Protein AF-0000000069707861 (afdb_homodimer)

Sequence (340 aa):
MALIKSVRGFEPEFGENCWLADNATIVGDVKMGKNCTVWFNAVVRGDVHEIRIGDDTNIQDGAVIHCTYQKAGTYIGSKVSIAHNAIVHGCTIHDNVLIGMGAIVMDNAIVHSGAVIAAGAVVLAGTVVEPNSIYSGMPAKKVKDTGPEMLEVIQRTARNYPMYAEWFKKMALIKSVRGFEPEFGENCWLADNATIVGDVKMGKNCTVWFNAVVRGDVHEIRIGDDTNIQDGAVIHCTYQKAGTYIGSKVSIAHNAIVHGCTIHDNVLIGMGAIVMDNAIVHSGAVIAAGAVVLAGTVVEPNSIYSGMPAKKVKDTGPEMLEVIQRTARNYPMYAEWFKK

Radius of gyration: 19.36 Å; Cα contacts (8 Å, |Δi|>4): 1130; chains: 2; bounding box: 56×46×52 Å

Solvent-accessible surface area (backbone atoms only — not comparable to full-atom values): 14772 Å² total; per-residue (Å²): 102,47,48,75,39,67,33,92,91,25,55,59,44,73,36,61,74,52,47,68,26,51,57,14,36,41,27,3,34,29,41,37,30,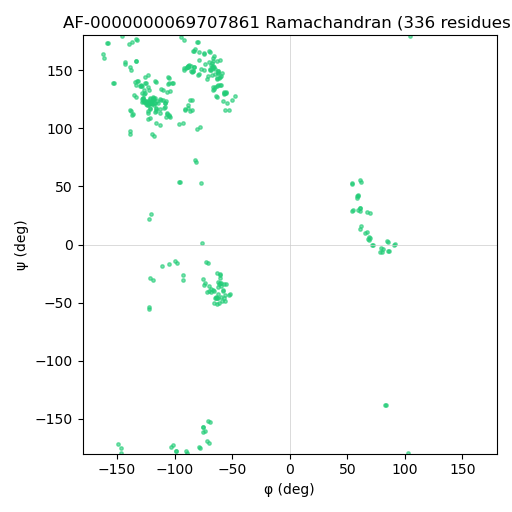34,37,21,36,36,25,51,54,12,37,40,44,15,71,53,28,49,31,42,35,32,34,29,20,36,40,27,40,45,14,39,39,34,48,34,69,86,71,26,44,22,38,38,31,32,27,21,34,39,26,43,45,15,36,42,30,9,22,40,34,38,39,39,21,34,38,22,42,46,12,35,40,29,42,57,15,37,38,31,41,43,18,33,38,32,64,57,11,29,39,50,64,56,38,74,45,58,56,34,21,31,28,40,44,76,68,42,39,81,75,45,73,52,50,73,67,52,48,48,54,34,49,49,53,24,57,43,52,52,54,59,52,55,74,70,62,120,103,47,47,74,38,70,43,97,90,25,55,60,43,74,36,60,74,51,46,68,28,50,58,14,36,42,29,3,35,30,42,37,29,34,37,22,36,36,26,51,55,13,36,40,44,15,74,53,27,48,31,42,35,32,34,29,20,36,38,26,41,46,13,39,38,35,47,33,69,83,73,25,43,23,39,36,31,30,28,19,35,39,25,43,47,14,39,43,30,9,22,39,34,37,38,40,21,34,39,22,42,46,14,36,38,28,42,57,16,37,38,32,41,43,18,33,39,32,63,57,11,29,39,50,64,56,40,75,44,58,58,34,21,30,29,40,33,82,69,40,39,81,75,45,73,48,50,72,67,53,48,48,52,33,47,48,53,22,56,42,50,50,54,59,50,56,54,66,72,115

Structure (mmCIF, N/CA/C/O backbone):
data_AF-0000000069707861-model_v1
#
loop_
_entity.id
_entity.type
_entity.pdbx_description
1 polymer 'Carbonic anhydrase/acetyltransferase-like protein (Isoleucine patch superfamily)'
#
loop_
_atom_site.group_PDB
_atom_site.id
_atom_site.type_symbol
_atom_site.label_atom_id
_atom_site.label_alt_id
_atom_site.label_comp_id
_atom_site.label_asym_id
_atom_site.label_entity_id
_atom_site.label_seq_id
_atom_site.pdbx_PDB_ins_code
_atom_site.Cartn_x
_atom_site.Cartn_y
_atom_site.Cartn_z
_atom_site.occupancy
_atom_site.B_iso_or_equiv
_atom_site.auth_seq_id
_atom_site.auth_comp_id
_atom_site.auth_asym_id
_atom_site.auth_atom_id
_atom_site.pdbx_PDB_model_num
ATOM 1 N N . MET A 1 1 ? 12.211 12.008 14.281 1 92.06 1 MET A N 1
ATOM 2 C CA . MET A 1 1 ? 11.031 12.781 13.922 1 92.06 1 MET A CA 1
ATOM 3 C C . MET A 1 1 ? 10.352 12.211 12.68 1 92.06 1 MET A C 1
ATOM 5 O O . MET A 1 1 ? 11.016 11.641 11.812 1 92.06 1 MET A O 1
ATOM 9 N N . ALA A 1 2 ? 8.992 12.469 12.703 1 96.19 2 ALA A N 1
ATOM 10 C CA . ALA A 1 2 ? 8.258 11.953 11.547 1 96.19 2 ALA A CA 1
ATOM 11 C C . ALA A 1 2 ? 8.797 12.555 10.25 1 96.19 2 ALA A C 1
ATOM 13 O O . ALA A 1 2 ? 9.352 13.648 10.25 1 96.19 2 ALA A O 1
ATOM 14 N N . LEU A 1 3 ? 8.805 11.789 9.195 1 97.62 3 LEU A N 1
ATOM 15 C CA . LEU A 1 3 ? 9.148 12.297 7.867 1 97.62 3 LEU A CA 1
ATOM 16 C C . LEU A 1 3 ? 7.969 13.055 7.262 1 97.62 3 LEU A C 1
ATOM 18 O O . LEU A 1 3 ? 7.016 12.445 6.777 1 97.62 3 LEU A O 1
ATOM 22 N N . ILE A 1 4 ? 7.996 14.406 7.301 1 98.38 4 ILE A N 1
ATOM 23 C CA . ILE A 1 4 ? 6.984 15.281 6.723 1 98.38 4 ILE A CA 1
ATOM 24 C C . ILE A 1 4 ? 7.555 15.984 5.488 1 98.38 4 ILE A C 1
ATOM 26 O O . ILE A 1 4 ? 8.531 16.719 5.586 1 98.38 4 ILE A O 1
ATOM 30 N N . LYS A 1 5 ? 6.953 15.727 4.324 1 97.88 5 LYS A N 1
ATOM 31 C CA . LYS A 1 5 ? 7.566 16.219 3.094 1 97.88 5 LYS A CA 1
ATOM 32 C C . LYS A 1 5 ? 6.566 17 2.254 1 97.88 5 LYS A C 1
ATOM 34 O O . LYS A 1 5 ? 5.414 16.594 2.107 1 97.88 5 LYS A O 1
ATOM 39 N N . SER A 1 6 ? 7.043 18.125 1.741 1 98 6 SER A N 1
ATOM 40 C CA . SER A 1 6 ? 6.297 18.859 0.724 1 98 6 SER A CA 1
ATOM 41 C C . SER A 1 6 ? 6.562 18.297 -0.668 1 98 6 SER A C 1
ATOM 43 O O . SER A 1 6 ? 7.648 17.766 -0.936 1 98 6 SER A O 1
ATOM 45 N N . VAL A 1 7 ? 5.555 18.406 -1.499 1 97.75 7 VAL A N 1
ATOM 46 C CA . VAL A 1 7 ? 5.711 17.984 -2.889 1 97.75 7 VAL A CA 1
ATOM 47 C C . VAL A 1 7 ? 4.75 18.781 -3.775 1 97.75 7 VAL A C 1
ATOM 49 O O . VAL A 1 7 ? 3.609 19.031 -3.389 1 97.75 7 VAL A O 1
ATOM 52 N N . ARG A 1 8 ? 5.234 19.203 -4.945 1 97.25 8 ARG A N 1
ATOM 53 C CA . ARG A 1 8 ? 4.449 19.906 -5.961 1 97.25 8 ARG A CA 1
ATOM 54 C C . ARG A 1 8 ? 3.762 21.125 -5.375 1 97.25 8 ARG A C 1
ATOM 56 O O . ARG A 1 8 ? 2.625 21.438 -5.734 1 97.25 8 ARG A O 1
ATOM 63 N N . GLY A 1 9 ? 4.344 21.734 -4.344 1 97.38 9 GLY A N 1
ATOM 64 C CA . GLY A 1 9 ? 3.842 22.953 -3.758 1 97.38 9 GLY A CA 1
ATOM 65 C C . GLY A 1 9 ? 2.873 22.719 -2.615 1 97.38 9 GLY A C 1
ATOM 66 O O . GLY A 1 9 ? 2.338 23.672 -2.041 1 97.38 9 GLY A O 1
ATOM 67 N N . PHE A 1 10 ? 2.656 21.469 -2.33 1 98.12 10 PHE A N 1
ATOM 68 C CA . PHE A 1 10 ? 1.745 21.141 -1.237 1 98.12 10 PHE A CA 1
ATOM 69 C C . PHE A 1 10 ? 2.516 20.688 -0.007 1 98.12 10 PHE A C 1
ATOM 71 O O . PHE A 1 10 ? 3.512 19.969 -0.125 1 98.12 10 PHE A O 1
ATOM 78 N N . GLU A 1 11 ? 1.989 21.094 1.15 1 98.31 11 GLU A N 1
ATOM 79 C CA . GLU A 1 11 ? 2.547 20.656 2.43 1 98.31 11 GLU A CA 1
ATOM 80 C C . GLU A 1 11 ? 1.455 20.156 3.365 1 98.31 11 GLU A C 1
ATOM 82 O O . GLU A 1 11 ? 0.385 20.766 3.465 1 98.31 11 GLU A O 1
ATOM 87 N N . PRO A 1 12 ? 1.784 19.094 4.066 1 98.81 12 PRO A N 1
ATOM 88 C CA . PRO A 1 12 ? 0.775 18.562 4.992 1 98.81 12 PRO A CA 1
ATOM 89 C C . PRO A 1 12 ? 0.372 19.578 6.059 1 98.81 12 PRO A C 1
ATOM 91 O O . PRO A 1 12 ? 1.209 20.359 6.527 1 98.81 12 PRO A O 1
ATOM 94 N N . GLU A 1 13 ? -0.872 19.547 6.406 1 98.88 13 GLU A N 1
ATOM 95 C CA . GLU A 1 13 ? -1.438 20.406 7.441 1 98.88 13 GLU A CA 1
ATOM 96 C C . GLU A 1 13 ? -2.158 19.594 8.508 1 98.88 13 GLU A C 1
ATOM 98 O O . GLU A 1 13 ? -2.934 18.688 8.188 1 98.88 13 GLU A O 1
ATOM 103 N N . PHE A 1 14 ? -1.95 20.016 9.758 1 98.5 14 PHE A N 1
ATOM 104 C CA . PHE A 1 14 ? -2.52 19.266 10.875 1 98.5 14 PHE A CA 1
ATOM 105 C C . PHE A 1 14 ? -3.287 20.188 11.805 1 98.5 14 PHE A C 1
ATOM 107 O O . PHE A 1 14 ? -2.84 21.312 12.094 1 98.5 14 PHE A O 1
ATOM 114 N N . GLY A 1 15 ? -4.445 19.672 12.219 1 98.62 15 GLY A N 1
ATOM 115 C CA . GLY A 1 15 ? -5.172 20.391 13.258 1 98.62 15 GLY A CA 1
ATOM 116 C C . GLY A 1 15 ? -4.52 20.297 14.625 1 98.62 15 GLY A C 1
ATOM 117 O O . GLY A 1 15 ? -3.408 19.766 14.75 1 98.62 15 GLY A O 1
ATOM 118 N N . GLU A 1 16 ? -5.219 20.734 15.648 1 98.31 16 GLU A N 1
ATOM 119 C CA . GLU A 1 16 ? -4.68 20.766 17 1 98.31 16 GLU A CA 1
ATOM 120 C C . GLU A 1 16 ? -4.543 19.375 17.594 1 98.31 16 GLU A C 1
ATOM 122 O O . GLU A 1 16 ? -5.375 18.5 17.328 1 98.31 16 GLU A O 1
ATOM 127 N N . ASN A 1 17 ? -3.504 19.109 18.344 1 97.75 17 ASN A N 1
ATOM 128 C CA . ASN A 1 17 ? -3.303 17.938 19.188 1 97.75 17 ASN A CA 1
ATOM 129 C C . ASN A 1 17 ? -3.096 16.688 18.344 1 97.75 17 ASN A C 1
ATOM 131 O O . ASN A 1 17 ? -3.539 15.602 18.734 1 97.75 17 ASN A O 1
ATOM 135 N N . CYS A 1 18 ? -2.613 16.812 17.203 1 98.5 18 CYS A N 1
ATOM 136 C CA . CYS A 1 18 ? -2.215 15.648 16.422 1 98.5 18 CYS A CA 1
ATOM 137 C C . CYS A 1 18 ? -0.863 15.117 16.891 1 98.5 18 CYS A C 1
ATOM 139 O O . CYS A 1 18 ? -0.02 15.883 17.359 1 98.5 18 CYS A O 1
ATOM 141 N N . TRP A 1 19 ? -0.724 13.812 16.797 1 98.69 19 TRP A N 1
ATOM 142 C CA . TRP A 1 19 ? 0.531 13.164 17.156 1 98.69 19 TRP A CA 1
ATOM 143 C C . TRP A 1 19 ? 1.03 12.273 16.016 1 98.69 19 TRP A C 1
ATOM 145 O O . TRP A 1 19 ? 0.264 11.492 15.453 1 98.69 19 TRP A O 1
ATOM 155 N N . LEU A 1 20 ? 2.297 12.414 15.703 1 98.69 20 LEU A N 1
ATOM 156 C CA . LEU A 1 20 ? 2.959 11.617 14.672 1 98.69 20 LEU A CA 1
ATOM 157 C C . LEU A 1 20 ? 4.141 10.852 15.25 1 98.69 20 LEU A C 1
ATOM 159 O O . LEU A 1 20 ? 5.043 11.445 15.852 1 98.69 20 LEU A O 1
ATOM 163 N N . ALA A 1 21 ? 4.105 9.547 15.008 1 98.62 21 ALA A N 1
ATOM 164 C CA . ALA A 1 21 ? 5.227 8.719 15.445 1 98.62 21 ALA A CA 1
ATOM 165 C C . ALA A 1 21 ? 6.516 9.125 14.734 1 98.62 21 ALA A C 1
ATOM 167 O O . ALA A 1 21 ? 6.484 9.617 13.609 1 98.62 21 ALA A O 1
ATOM 168 N N . ASP A 1 22 ? 7.699 8.797 15.344 1 97.56 22 ASP A N 1
ATOM 169 C CA . ASP A 1 22 ? 9.008 9.258 14.906 1 97.56 22 ASP A CA 1
ATOM 170 C C . ASP A 1 22 ? 9.336 8.75 13.508 1 97.56 22 ASP A C 1
ATOM 172 O O . ASP A 1 22 ? 10.102 9.375 12.773 1 97.56 22 ASP A O 1
ATOM 176 N N . ASN A 1 23 ? 8.742 7.652 13.094 1 98.12 23 ASN A N 1
ATOM 177 C CA . ASN A 1 23 ? 9.078 7.102 11.781 1 98.12 23 ASN A CA 1
ATOM 178 C C . ASN A 1 23 ? 7.84 6.988 10.898 1 98.12 23 ASN A C 1
ATOM 180 O O . ASN A 1 23 ? 7.773 6.113 10.031 1 98.12 23 ASN A O 1
ATOM 184 N N . ALA A 1 24 ? 6.82 7.777 11.234 1 98.69 24 ALA A N 1
ATOM 185 C CA . ALA A 1 24 ? 5.703 7.938 10.305 1 98.69 24 ALA A CA 1
ATOM 186 C C . ALA A 1 24 ? 6.094 8.812 9.117 1 98.69 24 ALA A C 1
ATOM 188 O O . ALA A 1 24 ? 7.055 9.578 9.195 1 98.69 24 ALA A O 1
ATOM 189 N N . THR A 1 25 ? 5.422 8.648 8.016 1 98.88 25 THR A N 1
ATOM 190 C CA . THR A 1 25 ? 5.668 9.438 6.812 1 98.88 25 THR A CA 1
ATOM 191 C C . THR A 1 25 ? 4.387 10.125 6.344 1 98.88 25 THR A C 1
ATOM 193 O O . THR A 1 25 ? 3.369 9.469 6.121 1 98.88 25 THR A O 1
ATOM 196 N N . ILE A 1 26 ? 4.352 11.438 6.219 1 98.94 26 ILE A N 1
ATOM 197 C CA . ILE A 1 26 ? 3.232 12.211 5.684 1 98.94 26 ILE A CA 1
ATOM 198 C C . ILE A 1 26 ? 3.729 13.133 4.574 1 98.94 26 ILE A C 1
ATOM 200 O O . ILE A 1 26 ? 4.648 13.93 4.785 1 98.94 26 ILE A O 1
ATOM 204 N N . VAL A 1 27 ? 3.094 13.023 3.406 1 98.75 27 VAL A N 1
ATOM 205 C CA . VAL A 1 27 ? 3.664 13.672 2.229 1 98.75 27 VAL A CA 1
ATOM 206 C C . VAL A 1 27 ? 2.576 14.43 1.479 1 98.75 27 VAL A C 1
ATOM 208 O O . VAL A 1 27 ? 1.53 13.867 1.146 1 98.75 27 VAL A O 1
ATOM 211 N N . GLY A 1 28 ? 2.852 15.727 1.232 1 98.62 28 GLY A N 1
ATOM 212 C CA . GLY A 1 28 ? 2.117 16.422 0.191 1 98.62 28 GLY A CA 1
ATOM 213 C C . GLY A 1 28 ? 0.776 16.969 0.661 1 98.62 28 GLY A C 1
ATOM 214 O O . GLY A 1 28 ? 0.685 17.562 1.729 1 98.62 28 GLY A O 1
ATOM 215 N N . ASP A 1 29 ? -0.325 16.828 -0.225 1 98.75 29 ASP A N 1
ATOM 216 C CA . ASP A 1 29 ? -1.637 17.438 -0.027 1 98.75 29 ASP A CA 1
ATOM 217 C C . ASP A 1 29 ? -2.484 16.609 0.938 1 98.75 29 ASP A C 1
ATOM 219 O O . ASP A 1 29 ? -3.467 15.984 0.532 1 98.75 29 ASP A O 1
ATOM 223 N N . VAL A 1 30 ? -2.037 16.703 2.182 1 98.94 30 VAL A N 1
ATOM 224 C CA . VAL A 1 30 ? -2.715 16.031 3.283 1 98.94 30 VAL A CA 1
ATOM 225 C C . VAL A 1 30 ? -3.215 17.047 4.293 1 98.94 30 VAL A C 1
ATOM 227 O O . VAL A 1 30 ? -2.447 17.891 4.762 1 98.94 30 VAL A O 1
ATOM 230 N N . LYS A 1 31 ? -4.473 17.016 4.602 1 98.94 31 LYS A N 1
ATOM 231 C CA . LYS A 1 31 ? -5.055 17.812 5.676 1 98.94 31 LYS A CA 1
ATOM 232 C C . LYS A 1 31 ? -5.758 16.938 6.699 1 98.94 31 LYS A C 1
ATOM 234 O O . LYS A 1 31 ? -6.637 16.141 6.344 1 98.94 31 LYS A O 1
ATOM 239 N N . MET A 1 32 ? -5.379 17.031 7.895 1 98.81 32 MET A N 1
ATOM 240 C CA . MET A 1 32 ? -5.961 16.266 8.992 1 98.81 32 MET A CA 1
ATOM 241 C C . MET A 1 32 ? -6.625 17.188 10.008 1 98.81 32 MET A C 1
ATOM 243 O O . MET A 1 32 ? -6.082 18.25 10.336 1 98.81 32 MET A O 1
ATOM 247 N N . GLY A 1 33 ? -7.727 16.75 10.5 1 98.81 33 GLY A N 1
ATOM 248 C CA . GLY A 1 33 ? -8.406 17.5 11.547 1 98.81 33 GLY A CA 1
ATOM 249 C C . GLY A 1 33 ? -7.684 17.453 12.883 1 98.81 33 GLY A C 1
ATOM 250 O O . GLY A 1 33 ? -6.453 17.344 12.922 1 98.81 33 GLY A O 1
ATOM 251 N N . LYS A 1 34 ? -8.461 17.578 14 1 98.81 34 LYS A N 1
ATOM 252 C CA . LYS A 1 34 ? -7.906 17.641 15.352 1 98.81 34 LYS A CA 1
ATOM 253 C C . LYS A 1 34 ? -7.797 16.234 15.953 1 98.81 34 LYS A C 1
ATOM 255 O O . LYS A 1 34 ? -8.555 15.336 15.594 1 98.81 34 LYS A O 1
ATOM 260 N N . ASN A 1 35 ? -6.84 16.047 16.859 1 98.56 35 ASN A N 1
ATOM 261 C CA . ASN A 1 35 ? -6.691 14.859 17.688 1 98.56 35 ASN A CA 1
ATOM 262 C C . ASN A 1 35 ? -6.465 13.609 16.844 1 98.56 35 ASN A C 1
ATOM 264 O O . ASN A 1 35 ? -6.953 12.531 17.172 1 98.56 35 ASN A O 1
ATOM 268 N N . CYS A 1 36 ? -5.832 13.789 15.742 1 98.88 36 CYS A N 1
ATOM 269 C CA . CYS A 1 36 ? -5.465 12.648 14.914 1 98.88 36 CYS A CA 1
ATOM 270 C C . CYS A 1 36 ? -4.105 12.086 15.312 1 98.88 36 CYS A C 1
ATOM 272 O O . CYS A 1 36 ? -3.279 12.805 15.883 1 98.88 36 CYS A O 1
ATOM 274 N N . THR A 1 37 ? -3.908 10.805 15.055 1 98.88 37 THR A N 1
ATOM 275 C CA . THR A 1 37 ? -2.621 10.172 15.328 1 98.88 37 THR A CA 1
ATOM 276 C C . THR A 1 37 ? -2.172 9.328 14.141 1 98.88 37 THR A C 1
ATOM 278 O O . THR A 1 37 ? -2.992 8.68 13.492 1 98.88 37 THR A O 1
ATOM 281 N N . VAL A 1 38 ? -0.927 9.406 13.789 1 98.94 38 VAL A N 1
ATOM 282 C CA . VAL A 1 38 ? -0.281 8.586 12.773 1 98.94 38 VAL A CA 1
ATOM 283 C C . VAL A 1 38 ? 0.861 7.789 13.398 1 98.94 38 VAL A C 1
ATOM 285 O O . VAL A 1 38 ? 1.827 8.367 13.898 1 98.94 38 VAL A O 1
ATOM 288 N N . TRP A 1 39 ? 0.8 6.516 13.312 1 98.88 39 TRP A N 1
ATOM 289 C CA . TRP A 1 39 ? 1.631 5.66 14.148 1 98.88 39 TRP A CA 1
ATOM 290 C C . TRP A 1 39 ? 2.803 5.09 13.359 1 98.88 39 TRP A C 1
ATOM 292 O O . TRP A 1 39 ? 3.021 5.465 12.203 1 98.88 39 TRP A O 1
ATOM 302 N N . PHE A 1 40 ? 3.568 4.199 13.984 1 98.75 40 PHE A N 1
ATOM 303 C CA . PHE A 1 40 ? 4.91 3.824 13.547 1 98.75 40 PHE A CA 1
ATOM 304 C C . PHE A 1 40 ? 4.867 3.172 12.172 1 98.75 40 PHE A C 1
ATOM 306 O O . PHE A 1 40 ? 4.062 2.271 11.93 1 98.75 40 PHE A O 1
ATOM 313 N N . ASN A 1 41 ? 5.672 3.695 11.242 1 98.62 41 ASN A N 1
ATOM 314 C CA . ASN A 1 41 ? 5.883 3.195 9.891 1 98.62 41 ASN A CA 1
ATOM 315 C C . ASN A 1 41 ? 4.652 3.404 9.016 1 98.62 41 ASN A C 1
ATOM 317 O O . ASN A 1 41 ? 4.594 2.906 7.887 1 98.62 41 ASN A O 1
ATOM 321 N N . ALA A 1 42 ? 3.637 4.082 9.516 1 98.94 42 ALA A N 1
ATOM 322 C CA . ALA A 1 42 ? 2.514 4.426 8.641 1 98.94 42 ALA A CA 1
ATOM 323 C C . ALA A 1 42 ? 2.932 5.438 7.582 1 98.94 42 ALA A C 1
ATOM 325 O O . ALA A 1 42 ? 3.818 6.262 7.812 1 98.94 42 ALA A O 1
ATOM 326 N N . VAL A 1 43 ? 2.34 5.316 6.391 1 98.94 43 VAL A N 1
ATOM 327 C CA . VAL A 1 43 ? 2.611 6.238 5.289 1 98.94 43 VAL A CA 1
ATOM 328 C C . VAL A 1 43 ? 1.304 6.863 4.809 1 98.94 43 VAL A C 1
ATOM 330 O O . VAL A 1 43 ? 0.369 6.152 4.434 1 98.94 43 VAL A O 1
ATOM 333 N N . VAL A 1 44 ? 1.168 8.188 4.859 1 98.94 44 VAL A N 1
ATOM 334 C CA . VAL A 1 44 ? 0.092 8.969 4.266 1 98.94 44 VAL A CA 1
ATOM 335 C C . VAL A 1 44 ? 0.644 9.828 3.129 1 98.94 44 VAL A C 1
ATOM 337 O O . VAL A 1 44 ? 1.285 10.852 3.369 1 98.94 44 VAL A O 1
ATOM 340 N N . ARG A 1 45 ? 0.392 9.391 1.898 1 98.88 45 ARG A N 1
ATOM 341 C CA . ARG A 1 45 ? 1.095 9.984 0.768 1 98.88 45 ARG A CA 1
ATOM 342 C C . ARG A 1 45 ? 0.118 10.664 -0.189 1 98.88 45 ARG A C 1
ATOM 344 O O . ARG A 1 45 ? -0.431 10.016 -1.084 1 98.88 45 ARG A O 1
ATOM 351 N N . GLY A 1 46 ? -0.102 11.961 -0.011 1 98.56 46 GLY A N 1
ATOM 352 C CA . GLY A 1 46 ? -0.948 12.789 -0.861 1 98.56 46 GLY A CA 1
ATOM 353 C C . GLY A 1 46 ? -0.174 13.523 -1.938 1 98.56 46 GLY A C 1
ATOM 354 O O . GLY A 1 46 ? -0.307 14.742 -2.082 1 98.56 46 GLY A O 1
ATOM 355 N N . ASP A 1 47 ? 0.579 12.789 -2.703 1 98.25 47 ASP A N 1
ATOM 356 C CA . ASP A 1 47 ? 1.446 13.414 -3.699 1 98.25 47 ASP A CA 1
ATOM 357 C C . ASP A 1 47 ? 0.746 13.508 -5.051 1 98.25 47 ASP A C 1
ATOM 359 O O . ASP A 1 47 ? 1.014 14.43 -5.828 1 98.25 47 ASP A O 1
ATOM 363 N N . VAL A 1 48 ? -0.144 12.562 -5.348 1 98.31 48 VAL A N 1
ATOM 364 C CA . VAL A 1 48 ? -0.696 12.508 -6.695 1 98.31 48 VAL A CA 1
ATOM 365 C C . VAL A 1 48 ? -2.125 13.039 -6.695 1 98.31 48 VAL A C 1
ATOM 367 O O . VAL A 1 48 ? -2.711 13.266 -7.758 1 98.31 48 VAL A O 1
ATOM 370 N N . HIS A 1 49 ? -2.781 13.148 -5.645 1 98.25 49 HIS A N 1
ATOM 371 C CA . HIS A 1 49 ? -4.109 13.688 -5.363 1 98.25 49 HIS A CA 1
ATOM 372 C C . HIS A 1 49 ? -4.25 14.062 -3.893 1 98.25 49 HIS A C 1
ATOM 374 O O . HIS A 1 49 ? -3.363 13.773 -3.086 1 98.25 49 HIS A O 1
ATOM 380 N N . GLU A 1 50 ? -5.34 14.688 -3.441 1 98.69 50 GLU A N 1
ATOM 381 C CA . GLU A 1 50 ? -5.504 15.18 -2.076 1 98.69 50 GLU A CA 1
ATOM 382 C C . GLU A 1 50 ? -5.988 14.07 -1.146 1 98.69 50 GLU A C 1
ATOM 384 O O . GLU A 1 50 ? -6.676 13.141 -1.582 1 98.69 50 GLU A O 1
ATOM 389 N N . ILE A 1 51 ? -5.59 14.156 0.1 1 98.94 51 ILE A N 1
ATOM 390 C CA . ILE A 1 51 ? -6.094 13.336 1.198 1 98.94 51 ILE A CA 1
ATOM 391 C C . ILE A 1 51 ? -6.68 14.234 2.283 1 98.94 51 ILE A C 1
ATOM 393 O O . ILE A 1 51 ? -6.031 15.18 2.736 1 98.94 51 ILE A O 1
ATOM 397 N N . ARG A 1 52 ? -7.945 14.016 2.668 1 99 52 ARG A N 1
ATOM 398 C CA . ARG A 1 52 ? -8.641 14.734 3.73 1 99 52 ARG A CA 1
ATOM 399 C C . ARG A 1 52 ? -9.07 13.781 4.844 1 99 52 ARG A C 1
ATOM 401 O O . ARG A 1 52 ? -9.703 12.758 4.582 1 99 52 ARG A O 1
ATOM 408 N N . ILE A 1 53 ? -8.703 14.117 6.055 1 98.94 53 ILE A N 1
ATOM 409 C CA . ILE A 1 53 ? -9 13.297 7.223 1 98.94 53 ILE A CA 1
ATOM 410 C C . ILE A 1 53 ? -9.672 14.148 8.297 1 98.94 53 ILE A C 1
ATOM 412 O O . ILE A 1 53 ? -9.18 15.219 8.648 1 98.94 53 ILE A O 1
ATOM 416 N N . GLY A 1 54 ? -10.789 13.688 8.852 1 98.88 54 GLY A N 1
ATOM 417 C CA . GLY A 1 54 ? -11.531 14.406 9.875 1 98.88 54 GLY A CA 1
ATOM 418 C C . GLY A 1 54 ? -10.867 14.359 11.242 1 98.88 54 GLY A C 1
ATOM 419 O O . GLY A 1 54 ? -9.648 14.164 11.336 1 98.88 54 GLY A O 1
ATOM 420 N N . ASP A 1 55 ? -11.656 14.555 12.32 1 98.88 55 ASP A N 1
ATOM 421 C CA . ASP A 1 55 ? -11.164 14.625 13.688 1 98.88 55 ASP A CA 1
ATOM 422 C C . ASP A 1 55 ? -11.133 13.25 14.344 1 98.88 55 ASP A C 1
ATOM 424 O O . ASP A 1 55 ? -11.922 12.367 13.984 1 98.88 55 ASP A O 1
ATOM 428 N N . ASP A 1 56 ? -10.242 13.055 15.312 1 98.75 56 ASP A N 1
ATOM 429 C CA . ASP A 1 56 ? -10.227 11.891 16.188 1 98.75 56 ASP A CA 1
ATOM 430 C C . ASP A 1 56 ? -10.031 10.602 15.383 1 98.75 56 ASP A C 1
ATOM 432 O O . ASP A 1 56 ? -10.633 9.57 15.703 1 98.75 56 ASP A O 1
ATOM 436 N N . THR A 1 57 ? -9.367 10.742 14.297 1 98.94 57 THR A N 1
ATOM 437 C CA . THR A 1 57 ? -9.07 9.609 13.43 1 98.94 57 THR A CA 1
ATOM 438 C C . THR A 1 57 ? -7.629 9.141 13.625 1 98.94 57 THR A C 1
ATOM 440 O O . THR A 1 57 ? -6.727 9.961 13.812 1 98.94 57 THR A O 1
ATOM 443 N N . ASN A 1 58 ? -7.414 7.828 13.648 1 98.94 58 ASN A N 1
ATOM 444 C CA . ASN A 1 58 ? -6.078 7.281 13.875 1 98.94 58 ASN A CA 1
ATOM 445 C C . ASN A 1 58 ? -5.645 6.375 12.727 1 98.94 58 ASN A C 1
ATOM 447 O O . ASN A 1 58 ? -6.441 5.582 12.219 1 98.94 58 ASN A O 1
ATOM 451 N N . ILE A 1 59 ? -4.422 6.586 12.258 1 98.94 59 ILE A N 1
ATOM 452 C CA . ILE A 1 59 ? -3.744 5.758 11.266 1 98.94 59 ILE A CA 1
ATOM 453 C C . ILE A 1 59 ? -2.682 4.902 11.953 1 98.94 59 ILE A C 1
ATOM 455 O O . ILE A 1 59 ? -1.644 5.414 12.375 1 98.94 59 ILE A O 1
ATOM 459 N N . GLN A 1 60 ? -2.889 3.592 12.023 1 98.94 60 GLN A N 1
ATOM 460 C CA . GLN A 1 60 ? -2.104 2.744 12.914 1 98.94 60 GLN A CA 1
ATOM 461 C C . GLN A 1 60 ? -0.861 2.209 12.211 1 98.94 60 GLN A C 1
ATOM 463 O O . GLN A 1 60 ? -0.57 2.594 11.078 1 98.94 60 GLN A O 1
ATOM 468 N N . ASP A 1 61 ? -0.094 1.384 12.898 1 98.94 61 ASP A N 1
ATOM 469 C CA . ASP A 1 61 ? 1.257 0.986 12.508 1 98.94 61 ASP A CA 1
ATOM 470 C C . ASP A 1 61 ? 1.265 0.342 11.125 1 98.94 61 ASP A C 1
ATOM 472 O O . ASP A 1 61 ? 0.514 -0.602 10.867 1 98.94 61 ASP A O 1
ATOM 476 N N . GLY A 1 62 ? 2.068 0.909 10.234 1 98.88 62 GLY A N 1
ATOM 477 C CA . GLY A 1 62 ? 2.336 0.283 8.953 1 98.88 62 GLY A CA 1
ATOM 478 C C . GLY A 1 62 ? 1.223 0.496 7.945 1 98.88 62 GLY A C 1
ATOM 479 O O . GLY A 1 62 ? 1.323 0.053 6.797 1 98.88 62 GLY A O 1
ATOM 480 N N . ALA A 1 63 ? 0.119 1.153 8.328 1 98.94 63 ALA A N 1
ATOM 481 C CA . ALA A 1 63 ? -0.964 1.43 7.391 1 98.94 63 ALA A CA 1
ATOM 482 C C . ALA A 1 63 ? -0.504 2.379 6.289 1 98.94 63 ALA A C 1
ATOM 484 O O . ALA A 1 63 ? 0.377 3.213 6.508 1 98.94 63 ALA A O 1
ATOM 485 N N . VAL A 1 64 ? -1.066 2.189 5.074 1 99 64 VAL A N 1
ATOM 486 C CA . VAL A 1 64 ? -0.729 3.037 3.936 1 99 64 VAL A CA 1
ATOM 487 C C . VAL A 1 64 ? -1.994 3.693 3.387 1 99 64 VAL A C 1
ATOM 489 O O . VAL A 1 64 ? -2.957 3.006 3.041 1 99 64 VAL A O 1
ATOM 492 N N . ILE A 1 65 ? -2.062 5.023 3.365 1 98.94 65 ILE A N 1
ATOM 493 C CA . ILE A 1 65 ? -3.113 5.816 2.732 1 98.94 65 ILE A CA 1
ATOM 494 C C . ILE A 1 65 ? -2.566 6.488 1.476 1 98.94 65 ILE A C 1
ATOM 496 O O . ILE A 1 65 ? -1.582 7.23 1.54 1 98.94 65 ILE A O 1
ATOM 500 N N . HIS A 1 66 ? -3.168 6.215 0.368 1 98.88 66 HIS A N 1
ATOM 501 C CA . HIS A 1 66 ? -2.709 6.785 -0.893 1 98.88 66 HIS A CA 1
ATOM 502 C C . HIS A 1 66 ? -3.879 7.07 -1.827 1 98.88 66 HIS A C 1
ATOM 504 O O . HIS A 1 66 ? -5.039 7.035 -1.407 1 98.88 66 HIS A O 1
ATOM 510 N N . CYS A 1 67 ? -3.576 7.621 -3.051 1 98.06 67 CYS A N 1
ATOM 511 C CA . CYS A 1 67 ? -4.531 8.102 -4.043 1 98.06 67 CYS A CA 1
ATOM 512 C C . CYS A 1 67 ? -4.125 7.668 -5.445 1 98.06 67 CYS A C 1
ATOM 514 O O . CYS A 1 67 ? -3.098 7.016 -5.625 1 98.06 67 CYS A O 1
ATOM 516 N N . THR A 1 68 ? -5.035 7.996 -6.336 1 97.62 68 THR A N 1
ATOM 517 C CA . THR A 1 68 ? -4.738 7.777 -7.746 1 97.62 68 THR A CA 1
ATOM 518 C C . THR A 1 68 ? -4.582 9.109 -8.477 1 97.62 68 THR A C 1
ATOM 520 O O . THR A 1 68 ? -5.422 10 -8.344 1 97.62 68 THR A O 1
ATOM 523 N N . TYR A 1 69 ? -3.562 9.219 -9.266 1 97.25 69 TYR A N 1
ATOM 524 C CA . TYR A 1 69 ? -3.178 10.461 -9.93 1 97.25 69 TYR A CA 1
ATOM 525 C C . TYR A 1 69 ? -4.332 11.016 -10.758 1 97.25 69 TYR A C 1
ATOM 527 O O . TYR A 1 69 ? -4.793 10.375 -11.703 1 97.25 69 TYR A O 1
ATOM 535 N N . GLN A 1 70 ? -4.883 12.164 -10.445 1 93.62 70 GLN A N 1
ATOM 536 C CA . GLN A 1 70 ? -5.875 12.945 -11.172 1 93.62 70 GLN A CA 1
ATOM 537 C C . GLN A 1 70 ? -7.207 12.211 -11.258 1 93.62 70 GLN A C 1
ATOM 539 O O . GLN A 1 70 ? -8.117 12.633 -11.977 1 93.62 70 GLN A O 1
ATOM 544 N N . LYS A 1 71 ? -7.305 11.195 -10.555 1 96.19 71 LYS A N 1
ATOM 545 C CA . LYS A 1 71 ? -8.5 10.375 -10.727 1 96.19 71 LYS A CA 1
ATOM 546 C C . LYS A 1 71 ? -9.266 10.234 -9.414 1 96.19 71 LYS A C 1
ATOM 548 O O . LYS A 1 71 ? -10.477 10.461 -9.359 1 96.19 71 LYS A O 1
ATOM 553 N N . ALA A 1 72 ? -8.609 9.812 -8.398 1 97.94 72 ALA A N 1
ATOM 554 C CA . ALA A 1 72 ? -9.305 9.5 -7.152 1 97.94 72 ALA A CA 1
ATOM 555 C C . ALA A 1 72 ? -8.508 9.984 -5.941 1 97.94 72 ALA A C 1
ATOM 557 O O . ALA A 1 72 ? -7.41 9.5 -5.68 1 97.94 72 ALA A O 1
ATOM 558 N N . GLY A 1 73 ? -9.102 11.008 -5.148 1 98.75 73 GLY A N 1
ATOM 559 C CA . GLY A 1 73 ? -8.586 11.367 -3.836 1 98.75 73 GLY A CA 1
ATOM 560 C C . GLY A 1 73 ? -9.078 10.445 -2.732 1 98.75 73 GLY A C 1
ATOM 561 O O . GLY A 1 73 ? -9.914 9.57 -2.971 1 98.75 73 GLY A O 1
ATOM 562 N N . THR A 1 74 ? -8.5 10.516 -1.563 1 98.94 74 THR A N 1
ATOM 563 C CA . THR A 1 74 ? -8.93 9.719 -0.419 1 98.94 74 THR A CA 1
ATOM 564 C C . THR A 1 74 ? -9.531 10.609 0.663 1 98.94 74 THR A C 1
ATOM 566 O O . THR A 1 74 ? -8.898 11.57 1.113 1 98.94 74 THR A O 1
ATOM 569 N N . TYR A 1 75 ? -10.734 10.297 1.068 1 98.94 75 TYR A N 1
ATOM 570 C CA . TYR A 1 75 ? -11.492 11.07 2.041 1 98.94 75 TYR A CA 1
ATOM 571 C C . TYR A 1 75 ? -11.906 10.211 3.229 1 98.94 75 TYR A C 1
ATOM 573 O O . TYR A 1 75 ? -12.703 9.281 3.08 1 98.94 75 TYR A O 1
ATOM 581 N N . ILE A 1 76 ? -11.375 10.539 4.387 1 99 76 ILE A N 1
ATOM 582 C CA . ILE A 1 76 ? -11.625 9.781 5.609 1 99 76 ILE A CA 1
ATOM 583 C C . ILE A 1 76 ? -12.297 10.68 6.645 1 99 76 ILE A C 1
ATOM 585 O O . ILE A 1 76 ? -11.773 11.75 6.977 1 99 76 ILE A O 1
ATOM 589 N N . GLY A 1 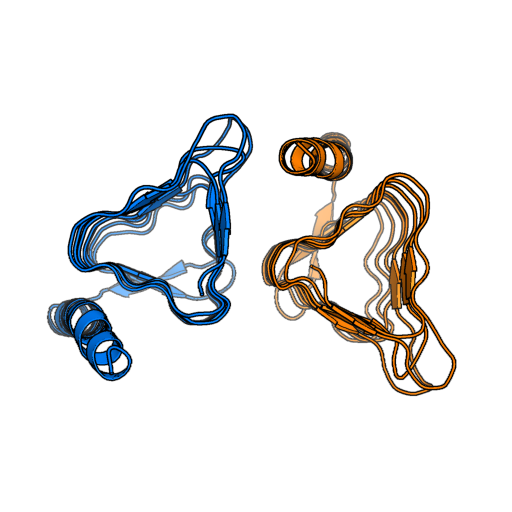77 ? -13.414 10.266 7.164 1 98.94 77 GLY A N 1
ATOM 590 C CA . GLY A 1 77 ? -14.18 11.062 8.109 1 98.94 77 GLY A CA 1
ATOM 591 C C . GLY A 1 77 ? -13.562 11.086 9.5 1 98.94 77 GLY A C 1
ATOM 592 O O . GLY A 1 77 ? -12.367 10.844 9.656 1 98.94 77 GLY A O 1
ATOM 593 N N . SER A 1 78 ? -14.445 11.469 10.523 1 98.94 78 SER A N 1
ATOM 594 C CA . SER A 1 78 ? -14.039 11.562 11.922 1 98.94 78 SER A CA 1
ATOM 595 C C . SER A 1 78 ? -14.289 10.25 12.656 1 98.94 78 SER A C 1
ATOM 597 O O . SER A 1 78 ? -15.211 9.508 12.312 1 98.94 78 SER A O 1
ATOM 599 N N . LYS A 1 79 ? -13.43 10.008 13.68 1 98.88 79 LYS A N 1
ATOM 600 C CA . LYS A 1 79 ? -13.562 8.828 14.531 1 98.88 79 LYS A CA 1
ATOM 601 C C . LYS A 1 79 ? -13.461 7.547 13.711 1 98.88 79 LYS A C 1
ATOM 603 O O . LYS A 1 79 ? -14.266 6.629 13.875 1 98.88 79 LYS A O 1
ATOM 608 N N . VAL A 1 80 ? -12.547 7.586 12.836 1 98.94 80 VAL A N 1
ATOM 609 C CA . VAL A 1 80 ? -12.211 6.418 12.031 1 98.94 80 VAL A CA 1
ATOM 610 C C . VAL A 1 80 ? -10.906 5.801 12.523 1 98.94 80 VAL A C 1
ATOM 612 O O . VAL A 1 80 ? -9.969 6.52 12.867 1 98.94 80 VAL A O 1
ATOM 615 N N . SER A 1 81 ? -10.844 4.5 12.586 1 98.94 81 SER A N 1
ATOM 616 C CA . SER A 1 81 ? -9.625 3.764 12.883 1 98.94 81 SER A CA 1
ATOM 617 C C . SER A 1 81 ? -9.156 2.953 11.68 1 98.94 81 SER A C 1
ATOM 619 O O . SER A 1 81 ? -9.875 2.062 11.211 1 98.94 81 SER A O 1
ATOM 621 N N . ILE A 1 82 ? -8.07 3.316 11.141 1 98.94 82 ILE A N 1
ATOM 622 C CA . ILE A 1 82 ? -7.395 2.523 10.117 1 98.94 82 ILE A CA 1
ATOM 623 C C . ILE A 1 82 ? -6.367 1.604 10.773 1 98.94 82 ILE A C 1
ATOM 625 O O . ILE A 1 82 ? -5.262 2.037 11.109 1 98.94 82 ILE A O 1
ATOM 629 N N . ALA A 1 83 ? -6.637 0.332 10.883 1 98.88 83 ALA A N 1
ATOM 630 C CA . ALA A 1 83 ? -5.891 -0.573 11.75 1 98.88 83 ALA A CA 1
ATOM 631 C C . ALA A 1 83 ? -4.586 -1.012 11.094 1 98.88 83 ALA A C 1
ATOM 633 O O . ALA A 1 83 ? -4.328 -0.683 9.938 1 98.88 83 ALA A O 1
ATOM 634 N N . HIS A 1 84 ? -3.756 -1.761 11.875 1 98.94 84 HIS A N 1
ATOM 635 C CA . HIS A 1 84 ? -2.379 -2.104 11.531 1 98.94 84 HIS A CA 1
ATOM 636 C C . HIS A 1 84 ? -2.289 -2.686 10.125 1 98.94 84 HIS A C 1
ATOM 638 O O . HIS A 1 84 ? -3.049 -3.59 9.773 1 98.94 84 HIS A O 1
ATOM 644 N N . ASN A 1 85 ? -1.433 -2.062 9.258 1 98.88 85 ASN A N 1
ATOM 645 C CA . ASN A 1 85 ? -1.046 -2.539 7.938 1 98.88 85 ASN A CA 1
ATOM 646 C C . ASN A 1 85 ? -2.223 -2.516 6.965 1 98.88 85 ASN A C 1
ATOM 648 O O . ASN A 1 85 ? -2.172 -3.143 5.906 1 98.88 85 ASN A O 1
ATOM 652 N N . ALA A 1 86 ? -3.332 -1.882 7.336 1 98.94 86 ALA A N 1
ATOM 653 C CA . ALA A 1 86 ? -4.414 -1.686 6.375 1 98.94 86 ALA A CA 1
ATOM 654 C C . ALA A 1 86 ? -3.982 -0.764 5.238 1 98.94 86 ALA A C 1
ATOM 656 O O . ALA A 1 86 ? -3.053 0.032 5.398 1 98.94 86 ALA A O 1
ATOM 657 N N . ILE A 1 87 ? -4.613 -0.942 4.055 1 98.94 87 ILE A N 1
ATOM 658 C CA . ILE A 1 87 ? -4.363 -0.09 2.896 1 98.94 87 ILE A CA 1
ATOM 659 C C . ILE A 1 87 ? -5.664 0.591 2.471 1 98.94 87 ILE A C 1
ATOM 661 O O . ILE A 1 87 ? -6.664 -0.079 2.209 1 98.94 87 ILE A O 1
ATOM 665 N N . VAL A 1 88 ? -5.676 1.889 2.457 1 98.94 88 VAL A N 1
ATOM 666 C CA . VAL A 1 88 ? -6.812 2.701 2.029 1 98.94 88 VAL A CA 1
ATOM 667 C C . VAL A 1 88 ? -6.414 3.545 0.82 1 98.94 88 VAL A C 1
ATOM 669 O O . VAL A 1 88 ? -5.48 4.348 0.896 1 98.94 88 VAL A O 1
ATOM 672 N N . HIS A 1 89 ? -7.098 3.355 -0.29 1 98.94 89 HIS A N 1
ATOM 673 C CA . HIS A 1 89 ? -6.613 3.904 -1.552 1 98.94 89 HIS A CA 1
ATOM 674 C C . HIS A 1 89 ? -7.746 4.555 -2.34 1 98.94 89 HIS A C 1
ATOM 676 O O . HIS A 1 89 ? -8.641 3.865 -2.838 1 98.94 89 HIS A O 1
ATOM 682 N N . GLY A 1 90 ? -7.781 5.895 -2.527 1 98.81 90 GLY A N 1
ATOM 683 C CA . GLY A 1 90 ? -8.648 6.633 -3.436 1 98.81 90 GLY A CA 1
ATOM 684 C C . GLY A 1 90 ? -10.125 6.422 -3.154 1 98.81 90 GLY A C 1
ATOM 685 O O . GLY A 1 90 ? -10.914 6.23 -4.078 1 98.81 90 GLY A O 1
ATOM 686 N N . CYS A 1 91 ? -10.484 6.418 -1.926 1 98.94 91 CYS A N 1
ATOM 687 C CA . CYS A 1 91 ? -11.859 6.062 -1.57 1 98.94 91 CYS A CA 1
ATOM 688 C C . CYS A 1 91 ? -12.43 7.051 -0.563 1 98.94 91 CYS A C 1
ATOM 690 O O . CYS A 1 91 ? -11.758 8 -0.165 1 98.94 91 CYS A O 1
ATOM 692 N N . THR A 1 92 ? -13.742 6.832 -0.232 1 98.94 92 THR A N 1
ATOM 693 C CA . THR A 1 92 ? -14.414 7.633 0.783 1 98.94 92 THR A CA 1
ATOM 694 C C . THR A 1 92 ? -14.844 6.766 1.962 1 98.94 92 THR A C 1
ATOM 696 O O . THR A 1 92 ? -15.562 5.777 1.784 1 98.94 92 THR A O 1
ATOM 699 N N . ILE A 1 93 ? -14.398 7.07 3.119 1 98.94 93 ILE A N 1
ATOM 700 C CA . ILE A 1 93 ? -14.781 6.445 4.379 1 98.94 93 ILE A CA 1
ATOM 701 C C . ILE A 1 93 ? -15.469 7.473 5.277 1 98.94 93 ILE A C 1
ATOM 703 O O . ILE A 1 93 ? -14.859 8.469 5.668 1 98.94 93 ILE A O 1
ATOM 707 N N . HIS A 1 94 ? -16.703 7.27 5.602 1 98.94 94 HIS A N 1
ATOM 708 C CA . HIS A 1 94 ? -17.453 8.203 6.426 1 98.94 94 HIS A CA 1
ATOM 709 C C . HIS A 1 94 ? -17.109 8.055 7.902 1 98.94 94 HIS A C 1
ATOM 711 O O . HIS A 1 94 ? -16.188 7.297 8.25 1 98.94 94 HIS A O 1
ATOM 717 N N . ASP A 1 95 ? -17.859 8.82 8.773 1 98.94 95 ASP A N 1
ATOM 718 C CA . ASP A 1 95 ? -17.547 8.875 10.195 1 98.94 95 ASP A CA 1
ATOM 719 C C . ASP A 1 95 ? -17.812 7.535 10.875 1 98.94 95 ASP A C 1
ATOM 721 O O . ASP A 1 95 ? -18.641 6.754 10.406 1 98.94 95 ASP A O 1
ATOM 725 N N . ASN A 1 96 ? -17.109 7.258 11.953 1 98.88 96 ASN A N 1
ATOM 726 C CA . ASN A 1 96 ? -17.406 6.113 12.812 1 98.88 96 ASN A CA 1
ATOM 727 C C . ASN A 1 96 ? -17.266 4.797 12.055 1 98.88 96 ASN A C 1
ATOM 729 O O . ASN A 1 96 ? -18.172 3.971 12.07 1 98.88 96 ASN A O 1
ATOM 733 N N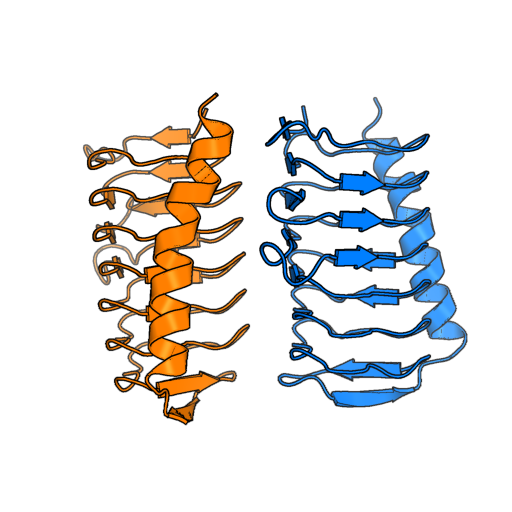 . VAL A 1 97 ? -16.156 4.648 11.477 1 98.94 97 VAL A N 1
ATOM 734 C CA . VAL A 1 97 ? -15.859 3.416 10.75 1 98.94 97 VAL A CA 1
ATOM 735 C C . VAL A 1 97 ? -14.586 2.791 11.305 1 98.94 97 VAL A C 1
ATOM 737 O O . VAL A 1 97 ? -13.672 3.504 11.734 1 98.94 97 VAL A O 1
ATOM 740 N N . LEU A 1 98 ? -14.508 1.48 11.328 1 98.94 98 LEU A N 1
ATOM 741 C CA . LEU A 1 98 ? -13.312 0.725 11.664 1 98.94 98 LEU A CA 1
ATOM 742 C C . LEU A 1 98 ? -12.844 -0.111 10.477 1 98.94 98 LEU A C 1
ATOM 744 O O . LEU A 1 98 ? -13.57 -0.984 10.008 1 98.94 98 LEU A O 1
ATOM 748 N N . ILE A 1 99 ? -11.688 0.24 9.961 1 98.94 99 ILE A N 1
ATOM 749 C CA . ILE A 1 99 ? -11.031 -0.572 8.953 1 98.94 99 ILE A CA 1
ATOM 750 C C . ILE A 1 99 ? -10.102 -1.583 9.625 1 98.94 99 ILE A C 1
ATOM 752 O O . ILE A 1 99 ? -9.086 -1.207 10.219 1 98.94 99 ILE A O 1
ATOM 756 N N . GLY A 1 100 ? -10.359 -2.812 9.477 1 98.88 100 GLY A N 1
ATOM 757 C CA . GLY A 1 100 ? -9.672 -3.869 10.195 1 98.88 100 GLY A CA 1
ATOM 758 C C . GLY A 1 100 ? -8.234 -4.059 9.75 1 98.88 100 GLY A C 1
ATOM 759 O O . GLY A 1 100 ? -7.832 -3.547 8.703 1 98.88 100 GLY A O 1
ATOM 760 N N . MET A 1 101 ? -7.477 -4.863 10.617 1 98.88 101 MET A N 1
ATOM 761 C CA . MET A 1 101 ? -6.062 -5.125 10.367 1 98.88 101 MET A CA 1
ATOM 762 C C . MET A 1 101 ? -5.867 -5.758 8.992 1 98.88 101 MET A C 1
ATOM 764 O O . MET A 1 101 ? -6.582 -6.691 8.625 1 98.88 101 MET A O 1
ATOM 768 N N . GLY A 1 102 ? -4.953 -5.148 8.266 1 98.81 102 GLY A N 1
ATOM 769 C CA . GLY A 1 102 ? -4.574 -5.746 6.992 1 98.81 102 GLY A CA 1
ATOM 770 C C . GLY A 1 102 ? -5.648 -5.605 5.93 1 98.81 102 GLY A C 1
ATOM 771 O O . GLY A 1 102 ? -5.488 -6.102 4.812 1 98.81 102 GLY A O 1
ATOM 772 N N . ALA A 1 103 ? -6.785 -4.984 6.234 1 98.94 103 ALA A N 1
ATOM 773 C CA . ALA A 1 103 ? -7.836 -4.824 5.234 1 98.94 103 ALA A CA 1
ATOM 774 C C . ALA A 1 103 ? -7.391 -3.883 4.117 1 98.94 103 ALA A C 1
ATOM 776 O O . ALA A 1 103 ? -6.477 -3.072 4.309 1 98.94 103 ALA A O 1
ATOM 777 N N . ILE A 1 104 ? -8.008 -4.023 2.928 1 98.94 104 ILE A N 1
ATOM 778 C CA . ILE A 1 104 ? -7.707 -3.195 1.765 1 98.94 104 ILE A CA 1
ATOM 779 C C . ILE A 1 104 ? -8.992 -2.566 1.233 1 98.94 104 ILE A C 1
ATOM 781 O O . ILE A 1 104 ? -9.969 -3.268 0.961 1 98.94 104 ILE A O 1
ATOM 785 N N . VAL A 1 105 ? -9.039 -1.238 1.116 1 98.94 105 VAL A N 1
ATOM 786 C CA . VAL A 1 105 ? -10.156 -0.515 0.516 1 98.94 105 VAL A CA 1
ATOM 787 C C . VAL A 1 105 ? -9.695 0.182 -0.761 1 98.94 105 VAL A C 1
ATOM 789 O O . VAL A 1 105 ? -8.82 1.052 -0.719 1 98.94 105 VAL A O 1
ATOM 792 N N . MET A 1 106 ? -10.359 -0.147 -1.891 1 98.75 106 MET A N 1
ATOM 793 C CA . MET A 1 106 ? -9.859 0.251 -3.203 1 98.75 106 MET A CA 1
ATOM 794 C C . MET A 1 106 ? -10.578 1.501 -3.703 1 98.75 106 MET A C 1
ATOM 796 O O . MET A 1 106 ? -11.445 2.039 -3.018 1 98.75 106 MET A O 1
ATOM 800 N N . ASP A 1 107 ? -10.219 1.897 -4.895 1 98.69 107 ASP A N 1
ATOM 801 C CA . ASP A 1 107 ? -10.625 3.186 -5.453 1 98.69 107 ASP A CA 1
ATOM 802 C C . ASP A 1 107 ? -12.141 3.285 -5.559 1 98.69 107 ASP A C 1
ATOM 804 O O . ASP A 1 107 ? -12.805 2.322 -5.949 1 98.69 107 ASP A O 1
ATOM 808 N N . ASN A 1 108 ? -12.648 4.406 -5.195 1 98.81 108 ASN A N 1
ATOM 809 C CA . ASN A 1 108 ? -14.031 4.805 -5.422 1 98.81 108 ASN A CA 1
ATOM 810 C C . ASN A 1 108 ? -15 3.982 -4.578 1 98.81 108 ASN A C 1
ATOM 812 O O . ASN A 1 108 ? -16.219 4.047 -4.777 1 98.81 108 ASN A O 1
ATOM 816 N N . ALA A 1 109 ? -14.492 3.139 -3.756 1 98.94 109 ALA A N 1
ATOM 817 C CA . ALA A 1 109 ? -15.367 2.539 -2.752 1 98.94 109 ALA A CA 1
ATOM 818 C C . ALA A 1 109 ? -15.93 3.602 -1.812 1 98.94 109 ALA A C 1
ATOM 820 O O . ALA A 1 109 ? -15.297 4.637 -1.584 1 98.94 109 ALA A O 1
ATOM 821 N N . ILE A 1 110 ? -17.109 3.379 -1.346 1 98.94 110 ILE A N 1
ATOM 822 C CA . ILE A 1 110 ? -17.75 4.223 -0.342 1 98.94 110 ILE A CA 1
ATOM 823 C C . ILE A 1 110 ? -18.094 3.391 0.89 1 98.94 110 ILE A C 1
ATOM 825 O O . ILE A 1 110 ? -18.891 2.445 0.806 1 98.94 110 ILE A O 1
ATOM 829 N N . VAL A 1 111 ? -17.516 3.68 2.008 1 98.94 111 VAL A N 1
ATOM 830 C CA . VAL A 1 111 ? -17.797 2.98 3.26 1 98.94 111 VAL A CA 1
ATOM 831 C C . VAL A 1 111 ? -18.625 3.867 4.176 1 98.94 111 VAL A C 1
ATOM 833 O O . VAL A 1 111 ? -18.141 4.871 4.695 1 98.94 111 VAL A O 1
ATOM 836 N N . HIS A 1 112 ? -19.844 3.484 4.402 1 98.94 112 HIS A N 1
ATOM 837 C CA . HIS A 1 112 ? -20.766 4.324 5.16 1 98.94 112 HIS A CA 1
ATOM 838 C C . HIS A 1 112 ? -20.578 4.137 6.664 1 98.94 112 HIS A C 1
ATOM 840 O O . HIS A 1 112 ? -19.984 3.145 7.098 1 98.94 112 HIS A O 1
ATOM 846 N N . SER A 1 113 ? -21.188 5.098 7.434 1 98.88 113 SER A N 1
ATOM 847 C CA . SER A 1 113 ? -20.969 5.215 8.875 1 98.88 113 SER A CA 1
ATOM 848 C C . SER A 1 113 ? -21.453 3.969 9.609 1 98.88 113 SER A C 1
ATOM 850 O O . SER A 1 113 ? -22.484 3.389 9.25 1 98.88 113 SER A O 1
ATOM 852 N N . GLY A 1 114 ? -20.719 3.633 10.578 1 98.75 114 GLY A N 1
ATOM 853 C CA . GLY A 1 114 ? -21.078 2.512 11.43 1 98.75 114 GLY A CA 1
ATOM 854 C C . GLY A 1 114 ? -20.609 1.174 10.891 1 98.75 114 GLY A C 1
ATOM 855 O O . GLY A 1 114 ? -20.828 0.136 11.523 1 98.75 114 GLY A O 1
ATOM 856 N N . ALA A 1 115 ? -19.938 1.195 9.82 1 98.88 115 ALA A N 1
ATOM 857 C CA . ALA A 1 115 ? -19.469 -0.039 9.188 1 98.88 115 ALA A CA 1
ATOM 858 C C . ALA A 1 115 ? -18.141 -0.492 9.773 1 98.88 115 ALA A C 1
ATOM 860 O O . ALA A 1 115 ? -17.375 0.322 10.305 1 98.88 115 ALA A O 1
ATOM 861 N N . VAL A 1 116 ? -17.906 -1.783 9.703 1 98.88 116 VAL A N 1
ATOM 862 C CA . VAL A 1 116 ? -16.625 -2.422 10.023 1 98.88 116 VAL A CA 1
ATOM 863 C C . VAL A 1 116 ? -16.156 -3.26 8.844 1 98.88 116 VAL A C 1
ATOM 865 O O . VAL A 1 116 ? -16.891 -4.102 8.328 1 98.88 116 VAL A O 1
ATOM 868 N N . ILE A 1 117 ? -15.016 -2.949 8.352 1 98.94 117 ILE A N 1
ATOM 869 C CA . ILE A 1 117 ? -14.352 -3.855 7.422 1 98.94 117 ILE A CA 1
ATOM 870 C C . ILE A 1 117 ? -13.5 -4.855 8.203 1 98.94 117 ILE A C 1
ATOM 872 O O . ILE A 1 117 ? -12.562 -4.469 8.906 1 98.94 117 ILE A O 1
ATOM 876 N N . ALA A 1 118 ? -13.773 -6.082 8.07 1 98.81 118 ALA A N 1
ATOM 877 C CA . ALA A 1 118 ? -13.102 -7.117 8.844 1 98.81 118 ALA A CA 1
ATOM 878 C C . ALA A 1 118 ? -11.625 -7.211 8.469 1 98.81 118 ALA A C 1
ATOM 880 O O . ALA A 1 118 ? -11.227 -6.77 7.391 1 98.81 118 ALA A O 1
ATOM 881 N N . ALA A 1 119 ? -10.859 -7.84 9.422 1 98.75 119 ALA A N 1
ATOM 882 C CA . ALA A 1 119 ? -9.43 -8.031 9.188 1 98.75 119 ALA A CA 1
ATOM 883 C C . ALA A 1 119 ? -9.188 -8.805 7.887 1 98.75 119 ALA A C 1
ATOM 885 O O . ALA A 1 119 ? -9.859 -9.805 7.617 1 98.75 119 ALA A O 1
ATOM 886 N N . GLY A 1 120 ? -8.289 -8.234 7.082 1 98.69 120 GLY A N 1
ATOM 887 C CA . GLY A 1 120 ? -7.855 -8.922 5.875 1 98.69 120 GLY A CA 1
ATOM 888 C C . GLY A 1 120 ? -8.844 -8.789 4.73 1 98.69 120 GLY A C 1
ATOM 889 O O . GLY A 1 120 ? -8.578 -9.258 3.619 1 98.69 120 GLY A O 1
ATOM 890 N N . ALA A 1 121 ? -10.016 -8.203 4.969 1 98.81 121 ALA A N 1
ATOM 891 C CA . ALA A 1 121 ? -11.023 -8.094 3.916 1 98.81 121 ALA A CA 1
ATOM 892 C C . ALA A 1 121 ? -10.547 -7.172 2.797 1 98.81 121 ALA A C 1
ATOM 894 O O . ALA A 1 121 ? -9.758 -6.254 3.033 1 98.81 121 ALA A O 1
ATOM 895 N N . VAL A 1 122 ? -11.047 -7.43 1.554 1 98.88 122 VAL A N 1
ATOM 896 C CA . VAL A 1 122 ? -10.711 -6.594 0.404 1 98.88 122 VAL A CA 1
ATOM 897 C C . VAL A 1 122 ? -11.984 -6.004 -0.194 1 98.88 122 VAL A C 1
ATOM 899 O O . VAL A 1 122 ? -12.789 -6.723 -0.792 1 98.88 122 VAL A O 1
ATOM 902 N N . VAL A 1 123 ? -12.141 -4.715 -0.004 1 98.94 123 VAL A N 1
ATOM 903 C CA . VAL A 1 123 ? -13.242 -3.969 -0.597 1 98.94 123 VAL A CA 1
ATOM 904 C C . VAL A 1 123 ? -12.859 -3.498 -1.997 1 98.94 123 VAL A C 1
ATOM 906 O O . VAL A 1 123 ? -12.008 -2.621 -2.15 1 98.94 123 VAL A O 1
ATOM 909 N N . LEU A 1 124 ? -13.547 -4.004 -3.029 1 98.56 124 LEU A N 1
ATOM 910 C CA . LEU A 1 124 ? -13.172 -3.744 -4.414 1 98.56 124 LEU A CA 1
ATOM 911 C C . LEU A 1 124 ? -13.539 -2.322 -4.82 1 98.56 124 LEU A C 1
ATOM 913 O O . LEU A 1 124 ? -14.32 -1.657 -4.137 1 98.56 124 LEU A O 1
ATOM 917 N N . ALA A 1 125 ? -12.914 -1.935 -5.93 1 98.5 125 ALA A N 1
ATOM 918 C CA . ALA A 1 125 ? -13.18 -0.598 -6.453 1 98.5 125 ALA A CA 1
ATOM 919 C C . ALA A 1 125 ? -14.672 -0.39 -6.707 1 98.5 125 ALA A C 1
ATOM 921 O O . ALA A 1 125 ? -15.336 -1.263 -7.266 1 98.5 125 ALA A O 1
ATOM 922 N N . GLY A 1 126 ? -15.164 0.681 -6.207 1 98.75 126 GLY A N 1
ATOM 923 C CA . GLY A 1 126 ? -16.531 1.087 -6.488 1 98.75 126 GLY A CA 1
ATOM 924 C C . GLY A 1 126 ? -17.547 0.455 -5.551 1 98.75 126 GLY A C 1
ATOM 925 O O . GLY A 1 126 ? -18.734 0.773 -5.609 1 98.75 126 GLY A O 1
ATOM 926 N N . THR A 1 127 ? -17.125 -0.458 -4.691 1 98.81 127 THR A N 1
ATOM 927 C CA . THR A 1 127 ? -18.047 -1.115 -3.768 1 98.81 127 THR A CA 1
ATOM 928 C C . THR A 1 127 ? -18.672 -0.1 -2.82 1 98.81 127 THR A C 1
ATOM 930 O O . THR A 1 127 ? -18 0.793 -2.314 1 98.81 127 THR A O 1
ATOM 933 N N . VAL A 1 128 ? -19.953 -0.233 -2.604 1 98.94 128 VAL A N 1
ATOM 934 C CA . VAL A 1 128 ? -20.656 0.578 -1.609 1 98.94 128 VAL A CA 1
ATOM 935 C C . VAL A 1 128 ? -20.938 -0.263 -0.369 1 98.94 128 VAL A C 1
ATOM 937 O O . VAL A 1 128 ? -21.75 -1.189 -0.419 1 98.94 128 VAL A O 1
ATOM 940 N N . VAL A 1 129 ? -20.297 -0.007 0.705 1 98.94 129 VAL A N 1
ATOM 941 C CA . VAL A 1 129 ? -20.484 -0.689 1.982 1 98.94 129 VAL A CA 1
ATOM 942 C C . 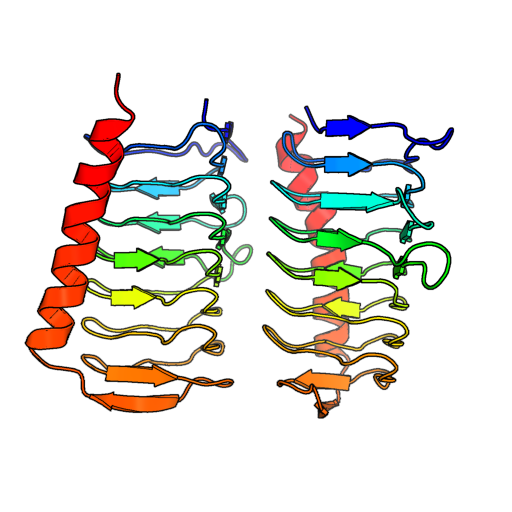VAL A 1 129 ? -21.641 -0.058 2.75 1 98.94 129 VAL A C 1
ATOM 944 O O . VAL A 1 129 ? -21.625 1.143 3.029 1 98.94 129 VAL A O 1
ATOM 947 N N . GLU A 1 130 ? -22.594 -0.831 3.127 1 98.81 130 GLU A N 1
ATOM 948 C CA . GLU A 1 130 ? -23.797 -0.348 3.783 1 98.81 130 GLU A CA 1
ATOM 949 C C . GLU A 1 130 ? -23.5 0.171 5.188 1 98.81 130 GLU A C 1
ATOM 951 O O . GLU A 1 130 ? -22.578 -0.315 5.848 1 98.81 130 GLU A O 1
ATOM 956 N N . PRO A 1 131 ? -24.328 1.189 5.648 1 98.75 131 PRO A N 1
ATOM 957 C CA . PRO A 1 131 ? -24.125 1.644 7.027 1 98.75 131 PRO A CA 1
ATOM 958 C C . PRO A 1 131 ? -24.391 0.543 8.055 1 98.75 131 PRO A C 1
ATOM 960 O O . PRO A 1 131 ? -25.203 -0.352 7.812 1 98.75 131 PRO A O 1
ATOM 963 N N . ASN A 1 132 ? -23.734 0.59 9.094 1 98.69 132 ASN A N 1
ATOM 964 C CA . ASN A 1 132 ? -23.969 -0.302 10.219 1 98.69 132 ASN A CA 1
ATOM 965 C C . ASN A 1 132 ? -23.922 -1.768 9.797 1 98.69 132 ASN A C 1
ATOM 967 O O . ASN A 1 132 ? -24.844 -2.531 10.102 1 98.69 132 ASN A O 1
ATOM 971 N N . SER A 1 133 ? -22.812 -2.1 9.141 1 98.88 133 SER A N 1
ATOM 972 C CA . SER A 1 133 ? -22.641 -3.455 8.625 1 98.88 133 SER A CA 1
ATOM 973 C C . SER A 1 133 ? -21.188 -3.914 8.75 1 98.88 133 SER A C 1
ATOM 975 O O . SER A 1 133 ? -20.281 -3.092 8.867 1 98.88 133 SER A O 1
ATOM 977 N N . ILE A 1 134 ? -20.984 -5.215 8.773 1 98.81 134 ILE A N 1
ATOM 978 C CA . ILE A 1 134 ? -19.656 -5.812 8.742 1 98.81 134 ILE A CA 1
ATOM 979 C C . ILE A 1 134 ? -19.422 -6.473 7.383 1 98.81 134 ILE A C 1
ATOM 981 O O . ILE A 1 134 ? -20.25 -7.273 6.926 1 98.81 134 ILE A O 1
ATOM 985 N N . TYR A 1 135 ? -18.438 -6.059 6.727 1 98.88 135 TYR A N 1
ATOM 986 C CA . TYR A 1 135 ? -18 -6.684 5.48 1 98.88 135 TYR A CA 1
ATOM 987 C C . TYR A 1 135 ? -16.75 -7.527 5.707 1 98.88 135 TYR A C 1
ATOM 989 O O . TYR A 1 135 ? -15.812 -7.086 6.367 1 98.88 135 TYR A O 1
ATOM 997 N N . SER A 1 136 ? -16.75 -8.766 5.207 1 98.75 136 SER A N 1
ATOM 998 C CA . SER A 1 136 ? -15.625 -9.68 5.344 1 98.75 136 SER A CA 1
ATOM 999 C C . SER A 1 136 ? -15.375 -10.445 4.047 1 98.75 136 SER A C 1
ATOM 1001 O O . SER A 1 136 ? -16.25 -10.531 3.189 1 98.75 136 SER A O 1
ATOM 1003 N N . GLY A 1 137 ? -14.102 -10.82 3.928 1 98.12 137 GLY A N 1
ATOM 1004 C CA . GLY A 1 137 ? -13.773 -11.695 2.811 1 98.12 137 GLY A CA 1
ATOM 1005 C C . GLY A 1 137 ? -13.094 -10.969 1.666 1 98.12 137 GLY A C 1
ATOM 1006 O O . GLY A 1 137 ? -12.844 -9.766 1.751 1 98.12 137 GLY A O 1
ATOM 1007 N N . MET A 1 138 ? -12.773 -11.805 0.553 1 97.44 138 MET A N 1
ATOM 1008 C CA . MET A 1 138 ? -12.109 -11.344 -0.661 1 97.44 138 MET A CA 1
ATOM 1009 C C . MET A 1 138 ? -12.734 -11.969 -1.899 1 97.44 138 MET A C 1
ATOM 1011 O O . MET A 1 138 ? -12.445 -13.125 -2.225 1 97.44 138 MET A O 1
ATOM 1015 N N . PRO A 1 139 ? -13.656 -11.227 -2.467 1 97.31 139 PRO A N 1
ATOM 1016 C CA . PRO A 1 139 ? -14.062 -9.844 -2.193 1 97.31 139 PRO A CA 1
ATOM 1017 C C . PRO A 1 139 ? -14.93 -9.719 -0.946 1 97.31 139 PRO A C 1
ATOM 1019 O O . PRO A 1 139 ? -15.625 -10.672 -0.575 1 97.31 139 PRO A O 1
ATOM 1022 N N . ALA A 1 140 ? -14.789 -8.57 -0.391 1 98.62 140 ALA A N 1
ATOM 1023 C CA . ALA A 1 140 ? -15.562 -8.328 0.824 1 98.62 140 ALA A CA 1
ATOM 1024 C C . ALA A 1 140 ? -17.062 -8.32 0.529 1 98.62 140 ALA A C 1
ATOM 1026 O O . ALA A 1 140 ? -17.5 -7.691 -0.437 1 98.62 140 ALA A O 1
ATOM 1027 N N . LYS A 1 141 ? -17.828 -8.992 1.383 1 98.56 141 LYS A N 1
ATOM 1028 C CA . LYS A 1 141 ? -19.281 -9 1.354 1 98.56 141 LYS A CA 1
ATOM 1029 C C . LYS A 1 141 ? -19.859 -8.773 2.748 1 98.56 141 LYS A C 1
ATOM 1031 O O . LYS A 1 141 ? -19.188 -9.016 3.752 1 98.56 141 LYS A O 1
ATOM 1036 N N . LYS A 1 142 ? -21.156 -8.305 2.682 1 98.69 142 LYS A N 1
ATOM 1037 C CA . LYS A 1 142 ? -21.828 -8.109 3.967 1 98.69 142 LYS A CA 1
ATOM 1038 C C . LYS A 1 142 ? -22.062 -9.445 4.668 1 98.69 142 LYS A C 1
ATOM 1040 O O . LYS A 1 142 ? -22.594 -10.383 4.066 1 98.69 142 LYS A O 1
ATOM 1045 N N . VAL A 1 143 ? -21.734 -9.531 5.949 1 98.5 143 VAL A N 1
ATOM 1046 C CA . VAL A 1 143 ? -21.938 -10.789 6.652 1 98.5 143 VAL A CA 1
ATOM 1047 C C . VAL A 1 143 ? -22.922 -10.586 7.797 1 98.5 143 VAL A C 1
ATOM 1049 O O . VAL A 1 143 ? -23.625 -11.523 8.203 1 98.5 143 VAL A O 1
ATOM 1052 N N . LYS A 1 144 ? -22.922 -9.453 8.312 1 97.81 144 LYS A N 1
ATOM 1053 C CA . LYS A 1 144 ? -23.875 -9.164 9.375 1 97.81 144 LYS A CA 1
ATOM 1054 C C . LYS A 1 144 ? -24.031 -7.656 9.578 1 97.81 144 LYS A C 1
ATOM 1056 O O . LYS A 1 144 ? -23.234 -6.871 9.047 1 97.81 144 LYS A O 1
ATOM 1061 N N . ASP A 1 145 ? -25.109 -7.316 10.273 1 98.19 145 ASP A N 1
ATOM 1062 C CA . ASP A 1 145 ? -25.281 -5.941 10.727 1 98.19 145 ASP A CA 1
ATOM 1063 C C . ASP A 1 145 ? -24.516 -5.684 12.023 1 98.19 145 ASP A C 1
ATOM 1065 O O . ASP A 1 145 ? -24.234 -6.621 12.773 1 98.19 145 ASP A O 1
ATOM 1069 N N . THR A 1 146 ? -24.188 -4.406 12.117 1 96.5 146 THR A N 1
ATOM 1070 C CA . THR A 1 146 ? -23.656 -4.016 13.414 1 96.5 146 THR A CA 1
ATOM 1071 C C . THR A 1 146 ? -24.766 -3.469 14.312 1 96.5 146 THR A C 1
ATOM 1073 O O . THR A 1 146 ? -25.938 -3.473 13.93 1 96.5 146 THR A O 1
ATOM 1076 N N . GLY A 1 147 ? -24.453 -3.111 15.477 1 94.5 147 GLY A N 1
ATOM 1077 C CA . GLY A 1 147 ? -25.375 -2.543 16.469 1 94.5 147 GLY A CA 1
ATOM 1078 C C . GLY A 1 147 ? -24.688 -1.571 17.406 1 94.5 147 GLY A C 1
ATOM 1079 O O . GLY A 1 147 ? -23.562 -1.151 17.172 1 94.5 147 GLY A O 1
ATOM 1080 N N . PRO A 1 148 ? -25.484 -1.188 18.422 1 96.31 148 PRO A N 1
ATOM 1081 C CA . PRO A 1 148 ? -24.953 -0.191 19.344 1 96.31 148 PRO A CA 1
ATOM 1082 C C . PRO A 1 148 ? -23.641 -0.63 20 1 96.31 148 PRO A C 1
ATOM 1084 O O . PRO A 1 148 ? -22.781 0.206 20.297 1 96.31 148 PRO A O 1
ATOM 1087 N N . GLU A 1 149 ? -23.516 -1.884 20.234 1 97 149 GLU A N 1
ATOM 1088 C CA . GLU A 1 149 ? -22.297 -2.396 20.859 1 97 149 GLU A CA 1
ATOM 1089 C C . GLU A 1 149 ? -21.078 -2.176 19.969 1 97 149 GLU A C 1
ATOM 1091 O O . GLU A 1 149 ? -20.016 -1.753 20.438 1 97 149 GLU A O 1
ATOM 1096 N N . MET A 1 150 ? -21.266 -2.488 18.719 1 97.12 150 MET A N 1
ATOM 1097 C CA . MET A 1 150 ? -20.172 -2.281 17.781 1 97.12 150 MET A CA 1
ATOM 1098 C C . MET A 1 150 ? -19.859 -0.796 17.625 1 97.12 150 MET A C 1
ATOM 1100 O O . MET A 1 150 ? -18.688 -0.408 17.516 1 97.12 150 MET A O 1
ATOM 1104 N N . LEU A 1 151 ? -20.844 0.005 17.578 1 97.69 151 LEU A N 1
ATOM 1105 C CA . LEU A 1 151 ? -20.625 1.446 17.5 1 97.69 151 LEU A CA 1
ATOM 1106 C C . LEU A 1 151 ? -19.797 1.925 18.688 1 97.69 151 LEU A C 1
ATOM 1108 O O . LEU A 1 151 ? -18.922 2.777 18.531 1 97.69 151 LEU A O 1
ATOM 1112 N N . GLU A 1 152 ? -20.062 1.363 19.844 1 97.75 152 GLU A N 1
ATOM 1113 C CA . GLU A 1 152 ? -19.281 1.717 21.031 1 97.75 152 GLU A CA 1
ATOM 1114 C C . GLU A 1 152 ? -17.812 1.315 20.859 1 97.75 152 GLU A C 1
ATOM 1116 O O . GLU A 1 152 ? -16.906 2.051 21.266 1 97.75 152 GLU A O 1
ATOM 1121 N N . VAL A 1 153 ? -17.547 0.137 20.391 1 97.81 153 VAL A N 1
ATOM 1122 C CA . VAL A 1 153 ? -16.188 -0.333 20.141 1 97.81 153 VAL A CA 1
ATOM 1123 C C . VAL A 1 153 ? -15.477 0.623 19.188 1 97.81 153 VAL A C 1
ATOM 1125 O O . VAL A 1 153 ? -14.328 1.008 19.422 1 97.81 153 VAL A O 1
ATOM 1128 N N . ILE A 1 154 ? -16.172 1.041 18.156 1 98.25 154 ILE A N 1
ATOM 1129 C CA . ILE A 1 154 ? -15.625 1.958 17.156 1 98.25 154 ILE A CA 1
ATOM 1130 C C . ILE A 1 154 ? -15.25 3.279 17.828 1 98.25 154 ILE A C 1
ATOM 1132 O O . ILE A 1 154 ? -14.125 3.762 17.672 1 98.25 154 ILE A O 1
ATOM 1136 N N . GLN A 1 155 ? -16.141 3.807 18.547 1 98.31 155 GLN A N 1
ATOM 1137 C CA . GLN A 1 155 ? -15.945 5.113 19.172 1 98.31 155 GLN A CA 1
ATOM 1138 C C . GLN A 1 155 ? -14.875 5.051 20.266 1 98.31 155 GLN A C 1
ATOM 1140 O O . GLN A 1 155 ? -14.078 5.973 20.406 1 98.31 155 GLN A O 1
ATOM 1145 N N . ARG A 1 156 ? -14.867 3.957 21.016 1 98.12 156 ARG A N 1
ATOM 1146 C CA . ARG A 1 156 ? -13.875 3.783 22.078 1 98.12 156 ARG A CA 1
ATOM 1147 C C . ARG A 1 156 ? -12.469 3.68 21.5 1 98.12 156 ARG A C 1
ATOM 1149 O O . ARG A 1 156 ? -11.531 4.273 22.031 1 98.12 156 ARG A O 1
ATOM 1156 N N . THR A 1 157 ? -12.328 2.9 20.5 1 97.81 157 THR A N 1
ATOM 1157 C CA . THR A 1 157 ? -11.023 2.781 19.844 1 97.81 157 THR A CA 1
ATOM 1158 C C . THR A 1 157 ? -10.523 4.145 19.391 1 97.81 157 THR A C 1
ATOM 1160 O O . THR A 1 157 ? -9.375 4.516 19.656 1 97.81 157 THR A O 1
ATOM 1163 N N . ALA A 1 158 ? -11.344 4.91 18.719 1 97.69 158 ALA A N 1
ATOM 1164 C CA . ALA A 1 158 ? -10.984 6.234 18.234 1 97.69 158 ALA A CA 1
ATOM 1165 C C . ALA A 1 158 ? -10.602 7.164 19.375 1 97.69 158 ALA A C 1
ATOM 1167 O O . ALA A 1 158 ? -9.672 7.965 19.25 1 97.69 158 ALA A O 1
ATOM 1168 N N . ARG A 1 159 ? -11.281 6.977 20.438 1 96.88 159 ARG A N 1
ATOM 1169 C CA . ARG A 1 159 ? -11.031 7.828 21.609 1 96.88 159 ARG A CA 1
ATOM 1170 C C . ARG A 1 159 ? -9.719 7.453 22.281 1 96.88 159 ARG A C 1
ATOM 1172 O O . ARG A 1 159 ? -9.039 8.312 22.844 1 96.88 159 ARG A O 1
ATOM 1179 N N . ASN A 1 160 ? -9.32 6.203 22.266 1 98.12 160 ASN A N 1
ATOM 1180 C CA . ASN A 1 160 ? -8.172 5.688 23 1 98.12 160 ASN A CA 1
ATOM 1181 C C . ASN A 1 160 ? -6.859 6.082 22.344 1 98.12 160 ASN A C 1
ATOM 1183 O O . ASN A 1 160 ? -5.844 6.254 23.016 1 98.12 160 ASN A O 1
ATOM 1187 N N . TYR A 1 161 ? -6.871 6.23 21.109 1 98.12 161 TYR A N 1
ATOM 1188 C CA . TYR A 1 161 ? -5.602 6.359 20.391 1 98.12 161 TYR A CA 1
ATOM 1189 C C . TYR A 1 161 ? -4.941 7.699 20.703 1 98.12 161 TYR A C 1
ATOM 1191 O O . TYR A 1 161 ? -3.729 7.766 20.922 1 98.12 161 TYR A O 1
ATOM 1199 N N . PRO A 1 162 ? -5.672 8.836 20.797 1 96.88 162 PRO A N 1
ATOM 1200 C CA . PRO A 1 162 ? -5.023 10.055 21.297 1 96.88 162 PRO A CA 1
ATOM 1201 C C . PRO A 1 162 ? -4.516 9.906 22.734 1 96.88 162 PRO A C 1
ATOM 1203 O O . PRO A 1 162 ? -3.477 10.477 23.078 1 96.88 162 PRO A O 1
ATOM 1206 N N . MET A 1 163 ? -5.262 9.117 23.453 1 96.88 163 MET A N 1
ATOM 1207 C CA . MET A 1 163 ? -4.801 8.867 24.812 1 96.88 163 MET A CA 1
ATOM 1208 C C . MET A 1 163 ? -3.486 8.094 24.812 1 96.88 163 MET A C 1
ATOM 1210 O O . MET A 1 163 ? -2.547 8.453 25.516 1 96.88 163 MET A O 1
ATOM 1214 N N . TYR A 1 164 ? -3.383 6.98 24.078 1 97.56 164 TYR A N 1
ATOM 1215 C CA . TYR A 1 164 ? -2.135 6.234 23.953 1 97.56 164 TYR A CA 1
ATOM 1216 C C . TYR A 1 164 ? -0.99 7.148 23.531 1 97.56 164 TYR A C 1
ATOM 1218 O O . TYR A 1 164 ? 0.124 7.035 24.047 1 97.56 164 TYR A O 1
ATOM 1226 N N . ALA A 1 165 ? -1.262 8.008 22.609 1 97.5 165 ALA A N 1
ATOM 1227 C CA . ALA A 1 165 ? -0.247 8.906 22.062 1 97.5 165 ALA A CA 1
ATOM 1228 C C . ALA A 1 165 ? 0.343 9.789 23.156 1 97.5 165 ALA A C 1
ATOM 1230 O O . ALA A 1 165 ? 1.518 10.156 23.109 1 97.5 165 ALA A O 1
ATOM 1231 N N . GLU A 1 166 ? -0.409 10.164 24.141 1 96.44 166 GLU A N 1
ATOM 1232 C CA . GLU A 1 166 ? 0.047 11.008 25.234 1 96.44 166 GLU A CA 1
ATOM 1233 C C . GLU A 1 166 ? 1.186 10.344 26 1 96.44 166 GLU A C 1
ATOM 1235 O O . GLU A 1 166 ? 2.025 11.031 26.594 1 96.44 166 GLU A O 1
ATOM 1240 N N . TRP A 1 167 ? 1.229 9.016 25.969 1 96.5 167 TRP A N 1
ATOM 1241 C CA . TRP A 1 167 ? 2.248 8.273 26.703 1 96.5 167 TRP A CA 1
ATOM 1242 C C . TRP A 1 167 ? 3.621 8.453 26.062 1 96.5 167 TRP A C 1
ATOM 1244 O O . TRP A 1 167 ? 4.645 8.172 26.688 1 96.5 167 TRP A O 1
ATOM 1254 N N . PHE A 1 168 ? 3.68 8.898 24.906 1 95.19 168 PHE A N 1
ATOM 1255 C CA . PHE A 1 168 ? 4.934 9.078 24.188 1 95.19 168 PHE A CA 1
ATOM 1256 C C . PHE A 1 168 ? 5.41 10.523 24.281 1 95.19 168 PHE A C 1
ATOM 1258 O O . PHE A 1 168 ? 6.516 10.844 23.844 1 95.19 168 PHE A O 1
ATOM 1265 N N . LYS A 1 169 ? 4.473 11.414 24.688 1 86.94 169 LYS A N 1
ATOM 1266 C CA . LYS A 1 169 ? 4.82 12.828 24.797 1 86.94 169 LYS A CA 1
ATOM 1267 C C . LYS A 1 169 ? 5.629 13.094 26.062 1 86.94 169 LYS A C 1
ATOM 1269 O O . LYS A 1 169 ? 6.109 14.211 26.281 1 86.94 169 LYS A O 1
ATOM 1274 N N . LYS A 1 170 ? 6.859 12.328 26.406 1 63.78 170 LYS A N 1
ATOM 1275 C CA . LYS A 1 170 ? 7.664 12.688 27.562 1 63.78 170 LYS A CA 1
ATOM 1276 C C . LYS A 1 170 ? 8.281 14.07 27.406 1 63.78 170 LYS A C 1
ATOM 1278 O O . LYS A 1 170 ? 8.562 14.508 26.297 1 63.78 170 LYS A O 1
ATOM 1283 N N . MET B 1 1 ? 18 9.844 4.645 1 90.94 1 MET B N 1
ATOM 1284 C CA . MET B 1 1 ? 18.562 9.094 3.525 1 90.94 1 MET B CA 1
ATOM 1285 C C . MET B 1 1 ? 18.203 7.613 3.631 1 90.94 1 MET B C 1
ATOM 1287 O O . MET B 1 1 ? 18.125 7.066 4.73 1 90.94 1 MET B O 1
ATOM 1291 N N . ALA B 1 2 ? 18.062 7.051 2.469 1 95.81 2 ALA B N 1
ATOM 1292 C CA . ALA B 1 2 ? 17.719 5.629 2.482 1 95.81 2 ALA B CA 1
ATOM 1293 C C . ALA B 1 2 ? 18.781 4.82 3.225 1 95.81 2 ALA B C 1
ATOM 1295 O O . ALA B 1 2 ? 19.953 5.211 3.277 1 95.81 2 ALA B O 1
ATOM 1296 N N . LEU B 1 3 ? 18.391 3.773 3.877 1 97.69 3 LEU B N 1
ATOM 1297 C CA . LEU B 1 3 ? 19.312 2.83 4.496 1 97.69 3 LEU B CA 1
ATOM 1298 C C . LEU B 1 3 ? 19.859 1.848 3.463 1 97.69 3 LEU B C 1
ATOM 1300 O O . LEU B 1 3 ? 19.172 0.887 3.096 1 97.69 3 LEU B O 1
ATOM 1304 N N . ILE B 1 4 ? 21.094 2.121 2.988 1 98.5 4 ILE B N 1
ATOM 1305 C CA . ILE B 1 4 ? 21.781 1.242 2.051 1 98.5 4 ILE B CA 1
ATOM 1306 C C . ILE B 1 4 ? 22.938 0.526 2.764 1 98.5 4 ILE B C 1
ATOM 1308 O O . ILE B 1 4 ? 23.859 1.169 3.264 1 98.5 4 ILE B O 1
ATOM 1312 N N . LYS B 1 5 ? 22.859 -0.809 2.807 1 98.56 5 LYS B N 1
ATOM 1313 C CA . LYS B 1 5 ? 23.797 -1.539 3.643 1 98.56 5 LYS B CA 1
ATOM 1314 C C . LYS B 1 5 ? 24.469 -2.672 2.863 1 98.56 5 LYS B C 1
ATOM 1316 O O . LYS B 1 5 ? 23.781 -3.414 2.145 1 98.56 5 LYS B O 1
ATOM 1321 N N . SER B 1 6 ? 25.781 -2.754 3.08 1 98.5 6 SER B N 1
ATOM 1322 C CA . SER B 1 6 ? 26.516 -3.924 2.607 1 98.5 6 SER B CA 1
ATOM 1323 C C . SER B 1 6 ? 26.453 -5.059 3.625 1 98.5 6 SER B C 1
ATOM 1325 O O . SER B 1 6 ? 26.344 -4.816 4.828 1 98.5 6 SER B O 1
ATOM 1327 N N . VAL B 1 7 ? 26.5 -6.277 3.029 1 98.44 7 VAL B N 1
ATOM 1328 C CA . VAL B 1 7 ? 26.547 -7.445 3.902 1 98.44 7 VAL B CA 1
ATOM 1329 C C . VAL B 1 7 ? 27.234 -8.602 3.186 1 98.44 7 VAL B C 1
ATOM 1331 O O . VAL B 1 7 ? 27.031 -8.812 1.986 1 98.44 7 VAL B O 1
ATOM 1334 N N . ARG B 1 8 ? 28.062 -9.32 3.904 1 97.5 8 ARG B N 1
ATOM 1335 C CA . ARG B 1 8 ? 28.734 -10.531 3.426 1 97.5 8 ARG B CA 1
ATOM 1336 C C . ARG B 1 8 ? 29.5 -10.25 2.129 1 97.5 8 ARG B C 1
ATOM 1338 O O . ARG B 1 8 ? 29.516 -11.094 1.23 1 97.5 8 ARG B O 1
ATOM 1345 N N . GLY B 1 9 ? 29.969 -9.031 1.965 1 97.75 9 GLY B N 1
ATOM 1346 C CA . GLY B 1 9 ? 30.797 -8.672 0.825 1 97.75 9 GLY B CA 1
ATOM 1347 C C . GLY B 1 9 ? 30 -8.172 -0.359 1 97.75 9 GLY B C 1
ATOM 1348 O O . GLY B 1 9 ? 30.562 -7.852 -1.408 1 97.75 9 GLY B O 1
ATOM 1349 N N . PHE B 1 10 ? 28.672 -8.148 -0.176 1 98.06 10 PHE B N 1
ATOM 1350 C CA . PHE B 1 10 ? 27.828 -7.66 -1.255 1 98.06 10 PHE B CA 1
ATOM 1351 C C . PHE B 1 10 ? 27.297 -6.262 -0.945 1 98.06 10 PHE B C 1
ATOM 1353 O O . PHE B 1 10 ? 26.984 -5.953 0.206 1 98.06 10 PHE B O 1
ATOM 1360 N N . GLU B 1 11 ? 27.203 -5.48 -2.021 1 98.38 11 GLU B N 1
ATOM 1361 C CA . GLU B 1 11 ? 26.641 -4.137 -1.913 1 98.38 11 GLU B CA 1
ATOM 1362 C C . GLU B 1 11 ? 25.609 -3.879 -3.012 1 98.38 11 GLU B C 1
ATOM 1364 O O . GLU B 1 11 ? 25.828 -4.23 -4.172 1 98.38 11 GLU B O 1
ATOM 1369 N N . PRO B 1 12 ? 24.516 -3.184 -2.641 1 98.88 12 PRO B N 1
ATOM 1370 C CA . PRO B 1 12 ? 23.516 -2.893 -3.662 1 98.88 12 PRO B CA 1
ATOM 1371 C C . PRO B 1 12 ? 24.062 -2.045 -4.809 1 98.88 12 PRO B C 1
ATOM 1373 O O . PRO B 1 12 ? 24.906 -1.173 -4.586 1 98.88 12 PRO B O 1
ATOM 1376 N N . GLU B 1 13 ? 23.594 -2.354 -5.926 1 98.88 13 GLU B N 1
ATOM 1377 C CA . GLU B 1 13 ? 23.953 -1.623 -7.137 1 98.88 13 GLU B CA 1
ATOM 1378 C C . GLU B 1 13 ? 22.719 -1.11 -7.871 1 98.88 13 GLU B C 1
ATOM 1380 O O . GLU B 1 13 ? 21.75 -1.844 -8.039 1 98.88 13 GLU B O 1
ATOM 1385 N N . PHE B 1 14 ? 22.812 0.152 -8.383 1 98.5 14 PHE B N 1
ATOM 1386 C CA . PHE B 1 14 ? 21.672 0.785 -9.039 1 98.5 14 PHE B CA 1
ATOM 1387 C C . PHE B 1 14 ? 22.062 1.332 -10.398 1 98.5 14 PHE B C 1
ATOM 1389 O O . PHE B 1 14 ? 23.141 1.908 -10.555 1 98.5 14 PHE B O 1
ATOM 1396 N N . GLY B 1 15 ? 21.156 1.079 -11.352 1 98.62 15 GLY B N 1
ATOM 1397 C CA . GLY B 1 15 ? 21.328 1.73 -12.641 1 98.62 15 GLY B CA 1
ATOM 1398 C C . GLY B 1 15 ? 21.062 3.223 -12.602 1 98.62 15 GLY B C 1
ATOM 1399 O O . GLY B 1 15 ? 20.859 3.791 -11.523 1 98.62 15 GLY B O 1
ATOM 1400 N N . GLU B 1 16 ? 21.016 3.838 -13.789 1 98.38 16 GLU B N 1
ATOM 1401 C CA . GLU B 1 16 ? 20.844 5.285 -13.891 1 98.38 16 GLU B CA 1
ATOM 1402 C C . GLU B 1 16 ? 19.438 5.707 -13.5 1 98.38 16 GLU B C 1
ATOM 1404 O O . GLU B 1 16 ? 18.469 4.98 -13.75 1 98.38 16 GLU B O 1
ATOM 1409 N N . ASN B 1 17 ? 19.266 6.84 -12.875 1 98 17 ASN B N 1
ATOM 1410 C CA . ASN B 1 17 ? 18.016 7.539 -12.617 1 98 17 ASN B CA 1
ATOM 1411 C C . ASN B 1 17 ? 17.125 6.766 -11.641 1 98 17 ASN B C 1
ATOM 1413 O O . ASN B 1 17 ? 15.898 6.777 -11.766 1 98 17 ASN B O 1
ATOM 1417 N N . CYS B 1 18 ? 17.703 5.984 -10.781 1 98.62 18 CYS B N 1
ATOM 1418 C CA . CYS B 1 18 ? 16.938 5.352 -9.711 1 98.62 18 CYS B CA 1
ATOM 1419 C C . CYS B 1 18 ? 16.688 6.332 -8.57 1 98.62 18 CYS B C 1
ATOM 1421 O O . CYS B 1 18 ? 17.5 7.238 -8.336 1 98.62 18 CYS B O 1
ATOM 1423 N N . TRP B 1 19 ? 15.539 6.184 -7.957 1 98.69 19 TRP B N 1
ATOM 1424 C CA . TRP B 1 19 ? 15.18 7.02 -6.816 1 98.69 19 TRP B CA 1
ATOM 1425 C C . TRP B 1 19 ? 14.805 6.164 -5.613 1 98.69 19 TRP B C 1
ATOM 1427 O O . TRP B 1 19 ? 14.016 5.223 -5.73 1 98.69 19 TRP B O 1
ATOM 1437 N N . LEU B 1 20 ? 15.406 6.48 -4.457 1 98.69 20 LEU B N 1
ATOM 1438 C CA . LEU B 1 20 ? 15.125 5.82 -3.188 1 98.69 20 LEU B CA 1
ATOM 1439 C C . LEU B 1 20 ? 14.586 6.812 -2.166 1 98.69 20 LEU B C 1
ATOM 1441 O O . LEU B 1 20 ? 15.227 7.824 -1.873 1 98.69 20 LEU B O 1
ATOM 1445 N N . ALA B 1 21 ? 13.375 6.457 -1.636 1 98.5 21 ALA B N 1
ATOM 1446 C CA . ALA B 1 21 ? 12.805 7.301 -0.591 1 98.5 21 ALA B CA 1
ATOM 1447 C C . ALA B 1 21 ? 13.719 7.367 0.625 1 98.5 21 ALA B C 1
ATOM 1449 O O . ALA B 1 21 ? 14.484 6.434 0.888 1 98.5 21 ALA B O 1
ATOM 1450 N N . ASP B 1 22 ? 13.609 8.359 1.473 1 97.25 22 ASP B N 1
ATOM 1451 C CA . ASP B 1 22 ? 14.492 8.688 2.592 1 97.25 22 ASP B CA 1
ATOM 1452 C C . ASP B 1 22 ? 14.539 7.547 3.605 1 97.25 22 ASP B C 1
ATOM 1454 O O . ASP B 1 22 ? 15.547 7.352 4.285 1 97.25 22 ASP B O 1
ATOM 1458 N N . ASN B 1 23 ? 13.43 6.812 3.668 1 98.19 23 ASN B N 1
ATOM 1459 C CA . ASN B 1 23 ? 13.375 5.777 4.695 1 98.19 23 ASN B CA 1
ATOM 1460 C C . ASN B 1 23 ? 13.172 4.395 4.086 1 98.19 23 ASN B C 1
ATOM 1462 O O . ASN B 1 23 ? 12.57 3.518 4.715 1 98.19 23 ASN B O 1
ATOM 1466 N N . ALA B 1 24 ? 13.602 4.254 2.873 1 98.75 24 ALA B N 1
ATOM 1467 C CA . ALA B 1 24 ? 13.672 2.924 2.273 1 98.75 24 ALA B CA 1
ATOM 1468 C C . ALA B 1 24 ? 14.906 2.168 2.754 1 98.75 24 ALA B C 1
ATOM 1470 O O . ALA B 1 24 ? 15.867 2.777 3.236 1 98.75 24 ALA B O 1
ATOM 1471 N N . THR B 1 25 ? 14.852 0.848 2.645 1 98.88 25 THR B N 1
ATOM 1472 C CA . THR B 1 25 ? 15.969 0.002 3.039 1 98.88 25 THR B CA 1
ATOM 1473 C C . THR B 1 25 ? 16.359 -0.937 1.902 1 98.88 25 THR B C 1
ATOM 1475 O O . THR B 1 25 ? 15.531 -1.678 1.383 1 98.88 25 THR B O 1
ATOM 1478 N N . ILE B 1 26 ? 17.594 -0.865 1.476 1 98.94 26 ILE B N 1
ATOM 1479 C CA . ILE B 1 26 ? 18.141 -1.781 0.478 1 98.94 26 ILE B CA 1
ATOM 1480 C C . ILE B 1 26 ? 19.438 -2.408 1 1 98.94 26 ILE B C 1
ATOM 1482 O O . ILE B 1 26 ? 20.375 -1.697 1.365 1 98.94 26 ILE B O 1
ATOM 1486 N N . VAL B 1 27 ? 19.5 -3.775 0.99 1 98.88 27 VAL B N 1
ATOM 1487 C CA . VAL B 1 27 ? 20.594 -4.453 1.698 1 98.88 27 VAL B CA 1
ATOM 1488 C C . VAL B 1 27 ? 21.172 -5.559 0.82 1 98.88 27 VAL B C 1
ATOM 1490 O O . VAL B 1 27 ? 20.438 -6.402 0.305 1 98.88 27 VAL B O 1
ATOM 1493 N N . GLY B 1 28 ? 22.484 -5.523 0.68 1 98.69 28 GLY B N 1
ATOM 1494 C CA . GLY B 1 28 ? 23.188 -6.715 0.234 1 98.69 28 GLY B CA 1
ATOM 1495 C C . GLY B 1 28 ? 23.172 -6.887 -1.273 1 98.69 28 GLY B C 1
ATOM 1496 O O . GLY B 1 28 ? 23.453 -5.938 -2.014 1 98.69 28 GLY B O 1
ATOM 1497 N N . ASP B 1 29 ? 22.953 -8.18 -1.763 1 98.75 29 ASP B N 1
ATOM 1498 C CA . ASP B 1 29 ? 23.094 -8.547 -3.166 1 98.75 29 ASP B CA 1
ATOM 1499 C C . ASP B 1 29 ? 21.844 -8.188 -3.965 1 98.75 29 ASP B C 1
ATOM 1501 O O . ASP B 1 29 ? 21.109 -9.07 -4.398 1 98.75 29 ASP B O 1
ATOM 1505 N N . VAL B 1 30 ? 21.719 -6.898 -4.152 1 98.94 30 VAL B N 1
ATOM 1506 C CA . VAL B 1 30 ? 20.609 -6.316 -4.914 1 98.94 30 VAL B CA 1
ATOM 1507 C C . VAL B 1 30 ? 21.156 -5.551 -6.117 1 98.94 30 VAL B C 1
ATOM 1509 O O . VAL B 1 30 ? 22.031 -4.699 -5.969 1 98.94 30 VAL B O 1
ATOM 1512 N N . LYS B 1 31 ? 20.719 -5.891 -7.258 1 98.94 31 LYS B N 1
ATOM 1513 C CA . LYS B 1 31 ? 21.016 -5.137 -8.469 1 98.94 31 LYS B CA 1
ATOM 1514 C C . LYS B 1 31 ? 19.734 -4.668 -9.156 1 98.94 31 LYS B C 1
ATOM 1516 O O . LYS B 1 31 ? 18.859 -5.477 -9.453 1 98.94 31 LYS B O 1
ATOM 1521 N N . MET B 1 32 ? 19.594 -3.42 -9.359 1 98.81 32 MET B N 1
ATOM 1522 C CA . MET B 1 32 ? 18.438 -2.822 -10.016 1 98.81 32 MET B CA 1
ATOM 1523 C C . MET B 1 32 ? 18.844 -2.143 -11.32 1 98.81 32 MET B C 1
ATOM 1525 O O . MET B 1 32 ? 19.875 -1.477 -11.383 1 98.81 32 MET B O 1
ATOM 1529 N N . GLY B 1 33 ? 18 -2.297 -12.328 1 98.81 33 GLY B N 1
ATOM 1530 C CA . GLY B 1 33 ? 18.234 -1.623 -13.594 1 98.81 33 GLY B CA 1
ATOM 1531 C C . GLY B 1 33 ? 18.047 -0.12 -13.516 1 98.81 33 GLY B C 1
ATOM 1532 O O . GLY B 1 33 ?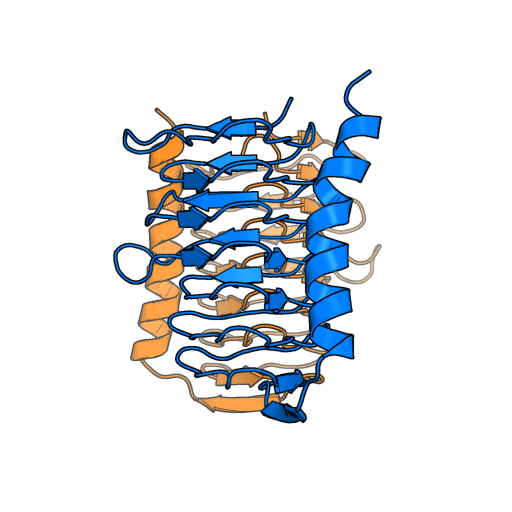 18.297 0.488 -12.469 1 98.81 33 GLY B O 1
ATOM 1533 N N . LYS B 1 34 ? 17.672 0.477 -14.703 1 98.81 34 LYS B N 1
ATOM 1534 C CA . LYS B 1 34 ? 17.516 1.925 -14.805 1 98.81 34 LYS B CA 1
ATOM 1535 C C . LYS B 1 34 ? 16.094 2.354 -14.438 1 98.81 34 LYS B C 1
ATOM 1537 O O . LYS B 1 34 ? 15.148 1.58 -14.586 1 98.81 34 LYS B O 1
ATOM 1542 N N . ASN B 1 35 ? 15.938 3.604 -13.938 1 98.69 35 ASN B N 1
ATOM 1543 C CA . ASN B 1 35 ? 14.656 4.266 -13.711 1 98.69 35 ASN B CA 1
ATOM 1544 C C . ASN B 1 35 ? 13.797 3.492 -12.711 1 98.69 35 ASN B C 1
ATOM 1546 O O . ASN B 1 35 ? 12.578 3.441 -12.852 1 98.69 35 ASN B O 1
ATOM 1550 N N . CYS B 1 36 ? 14.453 2.828 -11.773 1 98.88 36 CYS B N 1
ATOM 1551 C CA . CYS B 1 36 ? 13.727 2.139 -10.711 1 98.88 36 CYS B CA 1
ATOM 1552 C C . CYS B 1 36 ? 13.477 3.064 -9.531 1 98.88 36 CYS B C 1
ATOM 1554 O O . CYS B 1 36 ? 14.219 4.023 -9.32 1 98.88 36 CYS B O 1
ATOM 1556 N N . THR B 1 37 ? 12.438 2.785 -8.812 1 98.94 37 THR B N 1
ATOM 1557 C CA . THR B 1 37 ? 12.125 3.572 -7.625 1 98.94 37 THR B CA 1
ATOM 1558 C C . THR B 1 37 ? 11.766 2.662 -6.453 1 98.94 37 THR B C 1
ATOM 1560 O O . THR B 1 37 ? 11.109 1.632 -6.637 1 98.94 37 THR B O 1
ATOM 1563 N N . VAL B 1 38 ? 12.227 2.998 -5.242 1 98.94 38 VAL B N 1
ATOM 1564 C CA . VAL B 1 38 ? 11.898 2.33 -3.986 1 98.94 38 VAL B CA 1
ATOM 1565 C C . VAL B 1 38 ? 11.305 3.336 -3.004 1 98.94 38 VAL B C 1
ATOM 1567 O O . VAL B 1 38 ? 11.977 4.289 -2.6 1 98.94 38 VAL B O 1
ATOM 1570 N N . TRP B 1 39 ? 10.117 3.086 -2.59 1 98.88 39 TRP B N 1
ATOM 1571 C CA . TRP B 1 39 ? 9.32 4.129 -1.946 1 98.88 39 TRP B CA 1
ATOM 1572 C C . TRP B 1 39 ? 9.328 3.957 -0.431 1 98.88 39 TRP B C 1
ATOM 1574 O O . TRP B 1 39 ? 10.062 3.129 0.106 1 98.88 39 TRP B O 1
ATOM 1584 N N . PHE B 1 40 ? 8.547 4.719 0.259 1 98.75 40 PHE B N 1
ATOM 1585 C CA . PHE B 1 40 ? 8.688 4.941 1.693 1 98.75 40 PHE B CA 1
ATOM 1586 C C . PHE B 1 40 ? 8.461 3.646 2.465 1 98.75 40 PHE B C 1
ATOM 1588 O O . PHE B 1 40 ? 7.473 2.943 2.238 1 98.75 40 PHE B O 1
ATOM 1595 N N . ASN B 1 41 ? 9.414 3.303 3.342 1 98.62 41 ASN B N 1
ATOM 1596 C CA . ASN B 1 41 ? 9.398 2.182 4.273 1 98.62 41 ASN B CA 1
ATOM 1597 C C . ASN B 1 41 ? 9.492 0.843 3.549 1 98.62 41 ASN B C 1
ATOM 1599 O O . ASN B 1 41 ? 9.352 -0.214 4.164 1 98.62 41 ASN B O 1
ATOM 1603 N N . ALA B 1 42 ? 9.695 0.874 2.246 1 98.94 42 ALA B N 1
ATOM 1604 C CA . ALA B 1 42 ? 9.93 -0.385 1.542 1 98.94 42 ALA B CA 1
ATOM 1605 C C . ALA B 1 42 ? 11.273 -0.996 1.937 1 98.94 42 ALA B C 1
ATOM 1607 O O . ALA B 1 42 ? 12.211 -0.275 2.266 1 98.94 42 ALA B O 1
ATOM 1608 N N . VAL B 1 43 ? 11.305 -2.328 1.885 1 98.94 43 VAL B N 1
ATOM 1609 C CA . VAL B 1 43 ? 12.516 -3.062 2.236 1 98.94 43 VAL B CA 1
ATOM 1610 C C . VAL B 1 43 ? 12.867 -4.043 1.118 1 98.94 43 VAL B C 1
ATOM 1612 O O . VAL B 1 43 ? 12.047 -4.875 0.732 1 98.94 43 VAL B O 1
ATOM 1615 N N . VAL B 1 44 ? 14.094 -3.91 0.559 1 98.94 44 VAL B N 1
ATOM 1616 C CA . VAL B 1 44 ? 14.688 -4.867 -0.373 1 98.94 44 VAL B CA 1
ATOM 1617 C C . VAL B 1 44 ? 15.938 -5.484 0.248 1 98.94 44 VAL B C 1
ATOM 1619 O O . VAL B 1 44 ? 16.984 -4.844 0.314 1 98.94 44 VAL B O 1
ATOM 1622 N N . ARG B 1 45 ? 15.789 -6.727 0.685 1 98.94 45 ARG B N 1
ATOM 1623 C CA . ARG B 1 45 ? 16.844 -7.293 1.51 1 98.94 45 ARG B CA 1
ATOM 1624 C C . ARG B 1 45 ? 17.453 -8.531 0.852 1 98.94 45 ARG B C 1
ATOM 1626 O O . ARG B 1 45 ? 16.922 -9.641 1 1 98.94 45 ARG B O 1
ATOM 1633 N N . GLY B 1 46 ? 18.516 -8.383 0.138 1 98.5 46 GLY B N 1
ATOM 1634 C CA . GLY B 1 46 ? 19.25 -9.445 -0.532 1 98.5 46 GLY B CA 1
ATOM 1635 C C . GLY B 1 46 ? 20.438 -9.953 0.269 1 98.5 46 GLY B C 1
ATOM 1636 O O . GLY B 1 46 ? 21.547 -10.031 -0.247 1 98.5 46 GLY B O 1
ATOM 1637 N N . ASP B 1 47 ? 20.234 -10.359 1.518 1 98.31 47 ASP B N 1
ATOM 1638 C CA . ASP B 1 47 ? 21.312 -10.75 2.414 1 98.31 47 ASP B CA 1
ATOM 1639 C C . ASP B 1 47 ? 21.562 -12.258 2.336 1 98.31 47 ASP B C 1
ATOM 1641 O O . ASP B 1 47 ? 22.688 -12.711 2.586 1 98.31 47 ASP B O 1
ATOM 1645 N N . VAL B 1 48 ? 20.531 -13.07 1.953 1 98.38 48 VAL B N 1
ATOM 1646 C CA . VAL B 1 48 ? 20.672 -14.516 2.039 1 98.38 48 VAL B CA 1
ATOM 1647 C C . VAL B 1 48 ? 20.734 -15.117 0.635 1 98.38 48 VAL B C 1
ATOM 1649 O O . VAL B 1 48 ? 21.062 -16.297 0.468 1 98.38 48 VAL B O 1
ATOM 1652 N N . HIS B 1 49 ? 20.328 -14.469 -0.319 1 98.12 49 HIS B N 1
ATOM 1653 C CA . HIS B 1 49 ? 20.359 -14.789 -1.74 1 98.12 49 HIS B CA 1
ATOM 1654 C C . HIS B 1 49 ? 20.266 -13.531 -2.596 1 98.12 49 HIS B C 1
ATOM 1656 O O . HIS B 1 49 ? 20.047 -12.438 -2.072 1 98.12 49 HIS B O 1
ATOM 1662 N N . GLU B 1 50 ? 20.406 -13.586 -3.922 1 98.62 50 GLU B N 1
ATOM 1663 C CA . GLU B 1 50 ? 20.453 -12.414 -4.793 1 98.62 50 GLU B CA 1
ATOM 1664 C C . GLU B 1 50 ? 19.047 -11.945 -5.164 1 98.62 50 GLU B C 1
ATOM 1666 O O . GLU B 1 50 ? 18.125 -12.742 -5.223 1 98.62 50 GLU B O 1
ATOM 1671 N N . ILE B 1 51 ? 18.906 -10.664 -5.359 1 98.88 51 ILE B N 1
ATOM 1672 C CA . ILE B 1 51 ? 17.719 -10.016 -5.918 1 98.88 51 ILE B CA 1
ATOM 1673 C C . ILE B 1 51 ? 18.109 -9.242 -7.176 1 98.88 51 ILE B C 1
ATOM 1675 O O . ILE B 1 51 ? 19.031 -8.43 -7.156 1 98.88 51 ILE B O 1
ATOM 1679 N N . ARG B 1 52 ? 17.5 -9.555 -8.289 1 98.94 52 ARG B N 1
ATOM 1680 C CA . ARG B 1 52 ? 17.688 -8.875 -9.562 1 98.94 52 ARG B CA 1
ATOM 1681 C C . ARG B 1 52 ? 16.406 -8.211 -10.031 1 98.94 52 ARG B C 1
ATOM 1683 O O . ARG B 1 52 ? 15.352 -8.852 -10.078 1 98.94 52 ARG B O 1
ATOM 1690 N N . ILE B 1 53 ? 16.469 -6.926 -10.32 1 98.94 53 ILE B N 1
ATOM 1691 C CA . ILE B 1 53 ? 15.32 -6.137 -10.75 1 98.94 53 ILE B CA 1
ATOM 1692 C C . ILE B 1 53 ? 15.648 -5.43 -12.062 1 98.94 53 ILE B C 1
ATOM 1694 O O . ILE B 1 53 ? 16.688 -4.77 -12.18 1 98.94 53 ILE B O 1
ATOM 1698 N N . GLY B 1 54 ? 14.773 -5.539 -13.078 1 98.94 54 GLY B N 1
ATOM 1699 C CA . GLY B 1 54 ? 14.977 -4.922 -14.375 1 98.94 54 GLY B CA 1
ATOM 1700 C C . GLY B 1 54 ? 14.742 -3.422 -14.367 1 98.94 54 GLY B C 1
ATOM 1701 O O . GLY B 1 54 ? 14.859 -2.777 -13.32 1 98.94 54 GLY B O 1
ATOM 1702 N N . ASP B 1 55 ? 14.438 -2.82 -15.57 1 98.88 55 ASP B N 1
ATOM 1703 C CA . ASP B 1 55 ? 14.281 -1.38 -15.742 1 98.88 55 ASP B CA 1
ATOM 1704 C C . ASP B 1 55 ? 12.844 -0.947 -15.477 1 98.88 55 ASP B C 1
ATOM 1706 O O . ASP B 1 55 ? 11.906 -1.729 -15.664 1 98.88 55 ASP B O 1
ATOM 1710 N N . ASP B 1 56 ? 12.672 0.309 -15.078 1 98.81 56 ASP B N 1
ATOM 1711 C CA . ASP B 1 56 ? 11.359 0.949 -14.992 1 98.81 56 ASP B CA 1
ATOM 1712 C C . ASP B 1 56 ? 10.445 0.197 -14.031 1 98.81 56 ASP B C 1
ATOM 1714 O O . ASP B 1 56 ? 9.242 0.086 -14.273 1 98.81 56 ASP B O 1
ATOM 1718 N N . THR B 1 57 ? 11.031 -0.43 -13.047 1 98.94 57 THR B N 1
ATOM 1719 C CA . THR B 1 57 ? 10.305 -1.182 -12.031 1 98.94 57 THR B CA 1
ATOM 1720 C C . THR B 1 57 ? 10.211 -0.39 -10.734 1 98.94 57 THR B C 1
ATOM 1722 O O . THR B 1 57 ? 11.164 0.291 -10.344 1 98.94 57 THR B O 1
ATOM 1725 N N . ASN B 1 58 ? 9.062 -0.424 -10.078 1 98.94 58 ASN B N 1
ATOM 1726 C CA . ASN B 1 58 ? 8.859 0.34 -8.852 1 98.94 58 ASN B CA 1
ATOM 1727 C C . ASN B 1 58 ? 8.445 -0.562 -7.695 1 98.94 58 ASN B C 1
ATOM 1729 O O . ASN B 1 58 ? 7.629 -1.467 -7.871 1 98.94 58 ASN B O 1
ATOM 1733 N N . ILE B 1 59 ? 9.062 -0.333 -6.5 1 99 59 ILE B N 1
ATOM 1734 C CA . ILE B 1 59 ? 8.742 -0.961 -5.223 1 99 59 ILE B CA 1
ATOM 1735 C C . ILE B 1 59 ? 8.047 0.05 -4.309 1 99 59 ILE B C 1
ATOM 1737 O O . ILE B 1 59 ? 8.688 0.97 -3.795 1 99 59 ILE B O 1
ATOM 1741 N N . GLN B 1 60 ? 6.742 -0.137 -4.066 1 98.94 60 GLN B N 1
ATOM 1742 C CA . GLN B 1 60 ? 5.922 0.93 -3.504 1 98.94 60 GLN B CA 1
ATOM 1743 C C . GLN B 1 60 ? 5.945 0.893 -1.978 1 98.94 60 GLN B C 1
ATOM 1745 O O . GLN B 1 60 ? 6.684 0.105 -1.382 1 98.94 60 GLN B O 1
ATOM 1750 N N . ASP B 1 61 ? 5.23 1.795 -1.339 1 98.94 61 ASP B N 1
ATOM 1751 C CA . ASP B 1 61 ? 5.301 2.049 0.097 1 98.94 61 ASP B CA 1
ATOM 1752 C C . ASP B 1 61 ? 5.078 0.765 0.894 1 98.94 61 ASP B C 1
ATOM 1754 O O . ASP B 1 61 ? 4.078 0.07 0.695 1 98.94 61 ASP B O 1
ATOM 1758 N N . GLY B 1 62 ? 6.078 0.416 1.733 1 98.88 62 GLY B N 1
ATOM 1759 C CA . GLY B 1 62 ? 5.934 -0.651 2.711 1 98.88 62 GLY B CA 1
ATOM 1760 C C . GLY B 1 62 ? 6.125 -2.033 2.117 1 98.88 62 GLY B C 1
ATOM 1761 O O . GLY B 1 62 ? 6.094 -3.033 2.838 1 98.88 62 GLY B O 1
ATOM 1762 N N . ALA B 1 63 ? 6.309 -2.123 0.831 1 98.94 63 ALA B N 1
ATOM 1763 C CA . ALA B 1 63 ? 6.512 -3.43 0.21 1 98.94 63 ALA B CA 1
ATOM 1764 C C . ALA B 1 63 ? 7.809 -4.07 0.691 1 98.94 63 ALA B C 1
ATOM 1766 O O . ALA B 1 63 ? 8.766 -3.369 1.03 1 98.94 63 ALA B O 1
ATOM 1767 N N . VAL B 1 64 ? 7.832 -5.438 0.7 1 99 64 VAL B N 1
ATOM 1768 C CA . VAL B 1 64 ? 9 -6.18 1.157 1 99 64 VAL B CA 1
ATOM 1769 C C . VAL B 1 64 ? 9.414 -7.195 0.096 1 99 64 VAL B C 1
ATOM 1771 O O . VAL B 1 64 ? 8.602 -8.016 -0.338 1 99 64 VAL B O 1
ATOM 1774 N N . ILE B 1 65 ? 10.641 -7.121 -0.356 1 98.94 65 ILE B N 1
ATOM 1775 C CA . ILE B 1 65 ? 11.25 -8.094 -1.254 1 98.94 65 ILE B CA 1
ATOM 1776 C C . ILE B 1 65 ? 12.352 -8.852 -0.521 1 98.94 65 ILE B C 1
ATOM 1778 O O . ILE B 1 65 ? 13.273 -8.242 0.032 1 98.94 65 ILE B O 1
ATOM 1782 N N . HIS B 1 66 ? 12.242 -10.117 -0.518 1 98.94 66 HIS B N 1
ATOM 1783 C CA . HIS B 1 66 ? 13.234 -10.945 0.159 1 98.94 66 HIS B CA 1
ATOM 1784 C C . HIS B 1 66 ? 13.438 -12.273 -0.568 1 98.94 66 HIS B C 1
ATOM 1786 O O . HIS B 1 66 ? 12.969 -12.445 -1.694 1 98.94 66 HIS B O 1
ATOM 1792 N N . CYS B 1 67 ? 14.328 -13.117 0.001 1 98 67 CYS B N 1
ATOM 1793 C CA . CYS B 1 67 ? 14.773 -14.375 -0.588 1 98 67 CYS B CA 1
ATOM 1794 C C . CYS B 1 67 ? 14.898 -15.461 0.473 1 98 67 CYS B C 1
ATOM 1796 O O . CYS B 1 67 ? 14.695 -15.203 1.66 1 98 67 CYS B O 1
ATOM 1798 N N . THR B 1 68 ? 15.148 -16.656 -0.073 1 98.25 68 THR B N 1
ATOM 1799 C CA . THR B 1 68 ? 15.406 -17.781 0.814 1 98.25 68 THR B CA 1
ATOM 1800 C C . THR B 1 68 ? 16.875 -18.203 0.729 1 98.25 68 THR B C 1
ATOM 1802 O O . THR B 1 68 ? 17.406 -18.359 -0.367 1 98.25 68 THR B O 1
ATOM 1805 N N . TYR B 1 69 ? 17.438 -18.391 1.937 1 97.88 69 TYR B N 1
ATOM 1806 C CA . TYR B 1 69 ? 18.875 -18.656 2.045 1 97.88 69 TYR B CA 1
ATOM 1807 C C . TYR B 1 69 ? 19.266 -19.812 1.142 1 97.88 69 TYR B C 1
ATOM 1809 O O . TYR B 1 69 ? 18.844 -20.953 1.352 1 97.88 69 TYR B O 1
ATOM 1817 N N . GLN B 1 70 ? 20.047 -19.594 0.177 1 94.44 70 GLN B N 1
ATOM 1818 C CA . GLN B 1 70 ? 20.703 -20.562 -0.701 1 94.44 70 GLN B CA 1
ATOM 1819 C C . GLN B 1 70 ? 19.688 -21.391 -1.47 1 94.44 70 GLN B C 1
ATOM 1821 O O . GLN B 1 70 ? 20.031 -22.391 -2.1 1 94.44 70 GLN B O 1
ATOM 1826 N N . LYS B 1 71 ? 18.5 -21 -1.467 1 97 71 LYS B N 1
ATOM 1827 C CA . LYS B 1 71 ? 17.453 -21.828 -2.084 1 97 71 LYS B CA 1
ATOM 1828 C C . LYS B 1 71 ? 16.734 -21.047 -3.186 1 97 71 LYS B C 1
ATOM 1830 O O . LYS B 1 71 ? 16.594 -21.547 -4.309 1 97 71 LYS B O 1
ATOM 1835 N N . ALA B 1 72 ? 16.234 -19.969 -2.908 1 97.81 72 ALA B N 1
ATOM 1836 C CA . ALA B 1 72 ? 15.422 -19.234 -3.867 1 97.81 72 ALA B CA 1
ATOM 1837 C C . ALA B 1 72 ? 15.766 -17.75 -3.867 1 97.81 72 ALA B C 1
ATOM 1839 O O . ALA B 1 72 ? 15.516 -17.047 -2.887 1 97.81 72 ALA B O 1
ATOM 1840 N N . GLY B 1 73 ? 16.391 -17.234 -5.008 1 98.69 73 GLY B N 1
ATOM 1841 C CA . GLY B 1 73 ? 16.531 -15.805 -5.246 1 98.69 73 GLY B CA 1
ATOM 1842 C C . GLY B 1 73 ? 15.258 -15.164 -5.773 1 98.69 73 GLY B C 1
ATOM 1843 O O . GLY B 1 73 ? 14.281 -15.852 -6.07 1 98.69 73 GLY B O 1
ATOM 1844 N N . THR B 1 74 ? 15.172 -13.867 -5.754 1 98.94 74 THR B N 1
ATOM 1845 C CA . THR B 1 74 ? 14.023 -13.148 -6.297 1 98.94 74 THR B CA 1
ATOM 1846 C C . THR B 1 74 ? 14.414 -12.398 -7.566 1 98.94 74 THR B C 1
ATOM 1848 O O . THR B 1 74 ? 15.352 -11.602 -7.562 1 98.94 74 THR B O 1
ATOM 1851 N N . TYR B 1 75 ? 13.703 -12.656 -8.641 1 98.94 75 TYR B N 1
ATOM 1852 C CA . TYR B 1 75 ? 13.969 -12.086 -9.953 1 98.94 75 TYR B CA 1
ATOM 1853 C C . TYR B 1 75 ? 12.742 -11.336 -10.477 1 98.94 75 TYR B C 1
ATOM 1855 O O . TYR B 1 75 ? 11.711 -11.953 -10.758 1 98.94 75 TYR B O 1
ATOM 1863 N N . ILE B 1 76 ? 12.883 -10.047 -10.594 1 99 76 ILE B N 1
ATOM 1864 C CA . ILE B 1 76 ? 11.797 -9.18 -11.031 1 99 76 ILE B CA 1
ATOM 1865 C C . ILE B 1 76 ? 12.18 -8.492 -12.344 1 99 76 ILE B C 1
ATOM 1867 O O . ILE B 1 76 ? 13.219 -7.84 -12.422 1 99 76 ILE B O 1
ATOM 1871 N N . GLY B 1 77 ? 11.352 -8.633 -13.367 1 98.94 77 GLY B N 1
ATOM 1872 C CA . GLY B 1 77 ? 11.633 -8.078 -14.688 1 98.94 77 GLY B CA 1
ATOM 1873 C C . GLY B 1 77 ?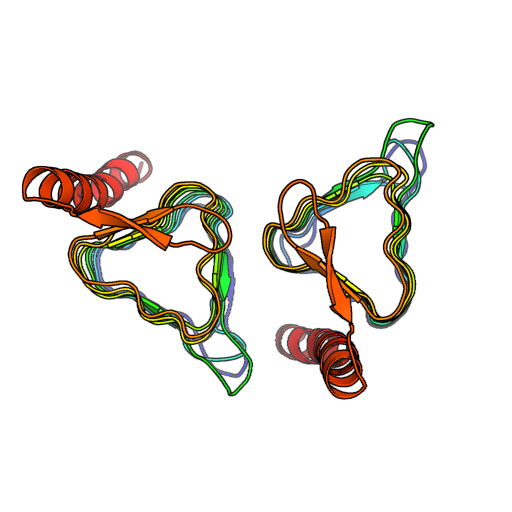 11.469 -6.574 -14.75 1 98.94 77 GLY B C 1
ATOM 1874 O O . GLY B 1 77 ? 11.547 -5.891 -13.727 1 98.94 77 GLY B O 1
ATOM 1875 N N . SER B 1 78 ? 11.312 -6.059 -16.047 1 98.94 78 SER B N 1
ATOM 1876 C CA . SER B 1 78 ? 11.141 -4.637 -16.312 1 98.94 78 SER B CA 1
ATOM 1877 C C . SER B 1 78 ? 9.664 -4.254 -16.344 1 98.94 78 SER B C 1
ATOM 1879 O O . SER B 1 78 ? 8.812 -5.078 -16.688 1 98.94 78 SER B O 1
ATOM 1881 N N . LYS B 1 79 ? 9.43 -2.963 -15.977 1 98.88 79 LYS B N 1
ATOM 1882 C CA . LYS B 1 79 ? 8.07 -2.422 -16.016 1 98.88 79 LYS B CA 1
ATOM 1883 C C . LYS B 1 79 ? 7.133 -3.23 -15.125 1 98.88 79 LYS B C 1
ATOM 1885 O O . LYS B 1 79 ? 6.02 -3.568 -15.539 1 98.88 79 LYS B O 1
ATOM 1890 N N . VAL B 1 80 ? 7.664 -3.557 -13.977 1 98.94 80 VAL B N 1
ATOM 1891 C CA . VAL B 1 80 ? 6.883 -4.242 -12.945 1 98.94 80 VAL B CA 1
ATOM 1892 C C . VAL B 1 80 ? 6.539 -3.268 -11.82 1 98.94 80 VAL B C 1
ATOM 1894 O O . VAL B 1 80 ? 7.367 -2.439 -11.438 1 98.94 80 VAL B O 1
ATOM 1897 N N . SER B 1 81 ? 5.328 -3.33 -11.344 1 98.94 81 SER B N 1
ATOM 1898 C CA . SER B 1 81 ? 4.902 -2.574 -10.172 1 98.94 81 SER B CA 1
ATOM 1899 C C . SER B 1 81 ? 4.594 -3.498 -9 1 98.94 81 SER B C 1
ATOM 1901 O O . SER B 1 81 ? 3.713 -4.352 -9.086 1 98.94 81 SER B O 1
ATOM 1903 N N . ILE B 1 82 ? 5.348 -3.383 -7.93 1 98.94 82 ILE B N 1
ATOM 1904 C CA . ILE B 1 82 ? 5.066 -4.047 -6.664 1 98.94 82 ILE B CA 1
ATOM 1905 C C . ILE B 1 82 ? 4.332 -3.09 -5.73 1 98.94 82 ILE B C 1
ATOM 1907 O O . ILE B 1 82 ? 4.949 -2.236 -5.09 1 98.94 82 ILE B O 1
ATOM 1911 N N . ALA B 1 83 ? 3.045 -3.27 -5.57 1 98.88 83 ALA B N 1
ATOM 1912 C CA . ALA B 1 83 ? 2.18 -2.236 -5.008 1 98.88 83 ALA B CA 1
ATOM 1913 C C . ALA B 1 83 ? 2.287 -2.201 -3.484 1 98.88 83 ALA B C 1
ATOM 1915 O O . ALA B 1 83 ? 2.971 -3.035 -2.887 1 98.88 83 ALA B O 1
ATOM 1916 N N . HIS B 1 84 ? 1.63 -1.207 -2.869 1 98.94 84 HIS B N 1
ATOM 1917 C CA . HIS B 1 84 ? 1.741 -0.881 -1.451 1 98.94 84 HIS B CA 1
ATOM 1918 C C . HIS B 1 84 ? 1.626 -2.133 -0.587 1 98.94 84 HIS B C 1
ATOM 1920 O O . HIS B 1 84 ? 0.706 -2.934 -0.767 1 98.94 84 HIS B O 1
ATOM 1926 N N . ASN B 1 85 ? 2.604 -2.383 0.343 1 98.94 85 ASN B N 1
ATOM 1927 C CA . ASN B 1 85 ? 2.607 -3.408 1.382 1 98.94 85 ASN B CA 1
ATOM 1928 C C . ASN B 1 85 ? 2.545 -4.812 0.785 1 98.94 85 ASN B C 1
ATOM 1930 O O . ASN B 1 85 ? 2.162 -5.766 1.465 1 98.94 85 ASN B O 1
ATOM 1934 N N . ALA B 1 86 ? 2.824 -4.965 -0.527 1 98.94 86 ALA B N 1
ATOM 1935 C CA . ALA B 1 86 ? 2.949 -6.297 -1.107 1 98.94 86 ALA B CA 1
ATOM 1936 C C . ALA B 1 86 ? 4.215 -6.996 -0.615 1 98.94 86 ALA B C 1
ATOM 1938 O O . ALA B 1 86 ? 5.164 -6.34 -0.182 1 98.94 86 ALA B O 1
ATOM 1939 N N . ILE B 1 87 ? 4.219 -8.367 -0.681 1 98.94 87 ILE B N 1
ATOM 1940 C CA . ILE B 1 87 ? 5.375 -9.172 -0.31 1 98.94 87 ILE B CA 1
ATOM 1941 C C . ILE B 1 87 ? 5.758 -10.094 -1.47 1 98.94 87 ILE B C 1
ATOM 1943 O O . ILE B 1 87 ? 4.922 -10.844 -1.975 1 98.94 87 ILE B O 1
ATOM 1947 N N . VAL B 1 88 ? 6.961 -10 -1.914 1 98.94 88 VAL B N 1
ATOM 1948 C CA . VAL B 1 88 ? 7.516 -10.828 -2.98 1 98.94 88 VAL B CA 1
ATOM 1949 C C . VAL B 1 88 ? 8.727 -11.594 -2.461 1 98.94 88 VAL B C 1
ATOM 1951 O O . VAL B 1 88 ? 9.688 -10.992 -1.971 1 98.94 88 VAL B O 1
ATOM 1954 N N . HIS B 1 89 ? 8.695 -12.898 -2.535 1 98.94 89 HIS B N 1
ATOM 1955 C CA . HIS B 1 89 ? 9.695 -13.703 -1.842 1 98.94 89 HIS B CA 1
ATOM 1956 C C . HIS B 1 89 ? 10.172 -14.859 -2.713 1 98.94 89 HIS B C 1
ATOM 1958 O O . HIS B 1 89 ? 9.406 -15.781 -3.004 1 98.94 89 HIS B O 1
ATOM 1964 N N . GLY B 1 90 ? 11.414 -14.875 -3.107 1 98.88 90 GLY B N 1
ATOM 1965 C CA . GLY B 1 90 ? 12.078 -16.016 -3.719 1 98.88 90 GLY B CA 1
ATOM 1966 C C . GLY B 1 90 ? 11.398 -16.484 -4.988 1 98.88 90 GLY B C 1
ATOM 1967 O O . GLY B 1 90 ? 11.242 -17.688 -5.199 1 98.88 90 GLY B O 1
ATOM 1968 N N . CYS B 1 91 ? 10.945 -15.609 -5.805 1 98.88 91 CYS B N 1
ATOM 1969 C CA . CYS B 1 91 ? 10.148 -15.969 -6.969 1 98.88 91 CYS B CA 1
ATOM 1970 C C . CYS B 1 91 ? 10.656 -15.258 -8.219 1 98.88 91 CYS B C 1
ATOM 1972 O O . CYS B 1 91 ? 11.625 -14.5 -8.156 1 98.88 91 CYS B O 1
ATOM 1974 N N . THR B 1 92 ? 10.008 -15.602 -9.383 1 98.94 92 THR B N 1
ATOM 1975 C CA . THR B 1 92 ? 10.305 -14.953 -10.648 1 98.94 92 THR B CA 1
ATOM 1976 C C . THR B 1 92 ? 9.07 -14.227 -11.188 1 98.94 92 THR B C 1
ATOM 1978 O O . THR B 1 92 ? 8.016 -14.828 -11.367 1 98.94 92 THR B O 1
ATOM 1981 N N . ILE B 1 93 ? 9.195 -12.977 -11.398 1 99 93 ILE B N 1
ATOM 1982 C CA . ILE B 1 93 ? 8.188 -12.125 -12.016 1 99 93 ILE B CA 1
ATOM 1983 C C . ILE B 1 93 ? 8.719 -11.562 -13.328 1 99 93 ILE B C 1
ATOM 1985 O O . ILE B 1 93 ? 9.711 -10.836 -13.344 1 99 93 ILE B O 1
ATOM 1989 N N . HIS B 1 94 ? 8.086 -11.891 -14.422 1 98.94 94 HIS B N 1
ATOM 1990 C CA . HIS B 1 94 ? 8.531 -11.43 -15.734 1 98.94 94 HIS B CA 1
ATOM 1991 C C . HIS B 1 94 ? 8.117 -9.984 -15.984 1 98.94 94 HIS B C 1
ATOM 1993 O O . HIS B 1 94 ? 7.609 -9.32 -15.078 1 98.94 94 HIS B O 1
ATOM 1999 N N . ASP B 1 95 ? 8.414 -9.5 -17.266 1 98.94 95 ASP B N 1
ATOM 2000 C CA . ASP B 1 95 ? 8.18 -8.094 -17.594 1 98.94 95 ASP B CA 1
ATOM 2001 C C . ASP B 1 95 ? 6.684 -7.777 -17.625 1 98.94 95 ASP B C 1
ATOM 2003 O O . ASP B 1 95 ? 5.859 -8.664 -17.828 1 98.94 95 ASP B O 1
ATOM 2007 N N . ASN B 1 96 ? 6.348 -6.512 -17.391 1 98.88 96 ASN B N 1
ATOM 2008 C CA . ASN B 1 96 ? 4.988 -6.02 -17.578 1 98.88 96 ASN B CA 1
ATOM 2009 C C . ASN B 1 96 ? 4.004 -6.758 -16.672 1 98.88 96 ASN B C 1
ATOM 2011 O O . ASN B 1 96 ? 2.984 -7.27 -17.141 1 98.88 96 ASN B O 1
ATOM 2015 N N . VAL B 1 97 ? 4.281 -6.738 -15.414 1 98.94 97 VAL B N 1
ATOM 2016 C CA . VAL B 1 97 ? 3.412 -7.371 -14.422 1 98.94 97 VAL B CA 1
ATOM 2017 C C . VAL B 1 97 ? 3.037 -6.363 -13.344 1 98.94 97 VAL B C 1
ATOM 2019 O O . VAL B 1 97 ? 3.832 -5.48 -13.008 1 98.94 97 VAL B O 1
ATOM 2022 N N . LEU B 1 98 ? 1.85 -6.445 -12.844 1 98.94 98 LEU B N 1
ATOM 2023 C CA . LEU B 1 98 ? 1.39 -5.668 -11.695 1 98.94 98 LEU B CA 1
ATOM 2024 C C . LEU B 1 98 ? 1.051 -6.586 -10.523 1 98.94 98 LEU B C 1
ATOM 2026 O O . LEU B 1 98 ? 0.167 -7.438 -10.633 1 98.94 98 LEU B O 1
ATOM 2030 N N . ILE B 1 99 ? 1.824 -6.461 -9.43 1 98.94 99 ILE B N 1
ATOM 2031 C CA . ILE B 1 99 ? 1.502 -7.117 -8.172 1 98.94 99 ILE B CA 1
ATOM 2032 C C . ILE B 1 99 ? 0.643 -6.191 -7.312 1 98.94 99 ILE B C 1
ATOM 2034 O O . ILE B 1 99 ? 1.12 -5.164 -6.828 1 98.94 99 ILE B O 1
ATOM 2038 N N . GLY B 1 100 ? -0.555 -6.57 -7.051 1 98.88 100 GLY B N 1
ATOM 2039 C CA . GLY B 1 100 ? -1.528 -5.707 -6.398 1 98.88 100 GLY B CA 1
ATOM 2040 C C . GLY B 1 100 ? -1.2 -5.43 -4.945 1 98.88 100 GLY B C 1
ATOM 2041 O O . GLY B 1 100 ? -0.366 -6.113 -4.348 1 98.88 100 GLY B O 1
ATOM 2042 N N . MET B 1 101 ? -1.898 -4.402 -4.387 1 98.88 101 MET B N 1
ATOM 2043 C CA . MET B 1 101 ? -1.684 -3.992 -3.002 1 98.88 101 MET B CA 1
ATOM 2044 C C . MET B 1 101 ? -1.879 -5.168 -2.051 1 98.88 101 MET B C 1
ATOM 2046 O O . MET B 1 101 ? -2.857 -5.91 -2.166 1 98.88 101 MET B O 1
ATOM 2050 N N . GLY B 1 102 ? -0.908 -5.316 -1.164 1 98.88 102 GLY B N 1
ATOM 2051 C CA . G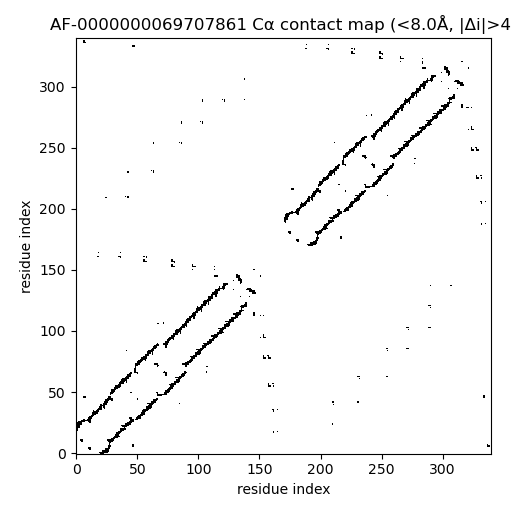LY B 1 102 ? -1.023 -6.312 -0.109 1 98.88 102 GLY B CA 1
ATOM 2052 C C . GLY B 1 102 ? -0.892 -7.734 -0.614 1 98.88 102 GLY B C 1
ATOM 2053 O O . GLY B 1 102 ? -1.019 -8.688 0.158 1 98.88 102 GLY B O 1
ATOM 2054 N N . ALA B 1 103 ? -0.714 -7.93 -1.878 1 98.94 103 ALA B N 1
ATOM 2055 C CA . ALA B 1 103 ? -0.592 -9.281 -2.408 1 98.94 103 ALA B CA 1
ATOM 2056 C C . ALA B 1 103 ? 0.69 -9.953 -1.918 1 98.94 103 ALA B C 1
ATOM 2058 O O . ALA B 1 103 ? 1.636 -9.273 -1.514 1 98.94 103 ALA B O 1
ATOM 2059 N N . ILE B 1 104 ? 0.72 -11.297 -1.942 1 98.94 104 ILE B N 1
ATOM 2060 C CA . ILE B 1 104 ? 1.87 -12.086 -1.519 1 98.94 104 ILE B CA 1
ATOM 2061 C C . ILE B 1 104 ? 2.24 -13.086 -2.613 1 98.94 104 ILE B C 1
ATOM 2063 O O . ILE B 1 104 ? 1.389 -13.844 -3.086 1 98.94 104 ILE B O 1
ATOM 2067 N N . VAL B 1 105 ? 3.443 -13.086 -3.072 1 98.94 105 VAL B N 1
ATOM 2068 C CA . VAL B 1 105 ? 3.961 -14.062 -4.023 1 98.94 105 VAL B CA 1
ATOM 2069 C C . VAL B 1 105 ? 5.062 -14.898 -3.367 1 98.94 105 VAL B C 1
ATOM 2071 O O . VAL B 1 105 ? 6.094 -14.359 -2.959 1 98.94 105 VAL B O 1
ATOM 2074 N N . MET B 1 106 ? 4.887 -16.203 -3.359 1 98.81 106 MET B N 1
ATOM 2075 C CA . MET B 1 106 ? 5.73 -17.078 -2.553 1 98.81 106 MET B CA 1
ATOM 2076 C C . MET B 1 106 ? 6.832 -17.703 -3.402 1 98.81 106 MET B C 1
ATOM 2078 O O . MET B 1 106 ? 6.91 -17.453 -4.605 1 98.81 106 MET B O 1
ATOM 2082 N N . ASP B 1 107 ? 7.57 -18.531 -2.734 1 98.81 107 ASP B N 1
ATOM 2083 C CA . ASP B 1 107 ? 8.797 -19.078 -3.312 1 98.81 107 ASP B CA 1
ATOM 2084 C C . ASP B 1 107 ? 8.5 -19.859 -4.586 1 98.81 107 ASP B C 1
ATOM 2086 O O . ASP B 1 107 ? 7.531 -20.625 -4.637 1 98.81 107 ASP B O 1
ATOM 2090 N N . ASN B 1 108 ? 9.32 -19.656 -5.582 1 98.81 108 ASN B N 1
ATOM 2091 C CA . ASN B 1 108 ? 9.375 -20.453 -6.797 1 98.81 108 ASN B CA 1
ATOM 2092 C C . ASN B 1 108 ? 8.125 -20.266 -7.652 1 98.81 108 ASN B C 1
ATOM 2094 O O . ASN B 1 108 ? 7.914 -21 -8.617 1 98.81 108 ASN B O 1
ATOM 2098 N N . ALA B 1 109 ? 7.297 -19.422 -7.266 1 98.94 109 ALA B N 1
ATOM 2099 C CA . ALA B 1 109 ? 6.242 -19.016 -8.188 1 98.94 109 ALA B CA 1
ATOM 2100 C C . ALA B 1 109 ? 6.828 -18.359 -9.43 1 98.94 109 ALA B C 1
ATOM 2102 O O . ALA B 1 109 ? 7.895 -17.734 -9.375 1 98.94 109 ALA B O 1
ATOM 2103 N N . ILE B 1 110 ? 6.164 -18.547 -10.539 1 98.94 110 ILE B N 1
ATOM 2104 C CA . ILE B 1 110 ? 6.516 -17.875 -11.789 1 98.94 110 ILE B CA 1
ATOM 2105 C C . ILE B 1 110 ? 5.328 -17.047 -12.281 1 98.94 110 ILE B C 1
ATOM 2107 O O . ILE B 1 110 ? 4.262 -17.594 -12.578 1 98.94 110 ILE B O 1
ATOM 2111 N N . VAL B 1 111 ? 5.504 -15.766 -12.367 1 98.94 111 VAL B N 1
ATOM 2112 C CA . VAL B 1 111 ? 4.457 -14.875 -12.859 1 98.94 111 VAL B CA 1
ATOM 2113 C C . VAL B 1 111 ? 4.812 -14.383 -14.258 1 98.94 111 VAL B C 1
ATOM 2115 O O . VAL B 1 111 ? 5.746 -13.594 -14.43 1 98.94 111 VAL B O 1
ATOM 2118 N N . HIS B 1 112 ? 4.043 -14.797 -15.25 1 98.94 112 HIS B N 1
ATOM 2119 C CA . HIS B 1 112 ? 4.375 -14.477 -16.625 1 98.94 112 HIS B CA 1
ATOM 2120 C C . HIS B 1 112 ? 3.873 -13.094 -17.016 1 98.94 112 HIS B C 1
ATOM 2122 O O . HIS B 1 112 ? 3.008 -12.531 -16.328 1 98.94 112 HIS B O 1
ATOM 2128 N N . SER B 1 113 ? 4.387 -12.602 -18.188 1 98.88 113 SER B N 1
ATOM 2129 C CA . SER B 1 113 ? 4.176 -11.227 -18.625 1 98.88 113 SER B CA 1
ATOM 2130 C C . SER B 1 113 ? 2.699 -10.953 -18.875 1 98.88 113 SER B C 1
ATOM 2132 O O . SER B 1 113 ? 1.979 -11.812 -19.391 1 98.88 113 SER B O 1
ATOM 2134 N N . GLY B 1 114 ? 2.334 -9.742 -18.531 1 98.75 114 GLY B N 1
ATOM 2135 C CA . GLY B 1 114 ? 0.974 -9.289 -18.781 1 98.75 114 GLY B CA 1
ATOM 2136 C C . GLY B 1 114 ? 0.006 -9.695 -17.688 1 98.75 114 GLY B C 1
ATOM 2137 O O . GLY B 1 114 ? -1.182 -9.367 -17.75 1 98.75 114 GLY B O 1
ATOM 2138 N N . ALA B 1 115 ? 0.5 -10.32 -16.656 1 98.88 115 ALA B N 1
ATOM 2139 C CA . ALA B 1 115 ? -0.359 -10.797 -15.578 1 98.88 115 ALA B CA 1
ATOM 2140 C C . ALA B 1 115 ? -0.565 -9.711 -14.523 1 98.88 115 ALA B C 1
ATOM 2142 O O . ALA B 1 115 ? 0.259 -8.805 -14.391 1 98.88 115 ALA B O 1
ATOM 2143 N N . VAL B 1 116 ? -1.662 -9.828 -13.836 1 98.88 116 VAL B N 1
ATOM 2144 C CA . VAL B 1 116 ? -1.982 -9.023 -12.664 1 98.88 116 VAL B CA 1
ATOM 2145 C C . VAL B 1 116 ? -2.311 -9.938 -11.484 1 98.88 116 VAL B C 1
ATOM 2147 O O . VAL B 1 116 ? -3.154 -10.828 -11.594 1 98.88 116 VAL B O 1
ATOM 2150 N N . ILE B 1 117 ? -1.586 -9.797 -10.391 1 98.94 117 ILE B N 1
ATOM 2151 C CA . ILE B 1 117 ? -2.008 -10.375 -9.125 1 98.94 117 ILE B CA 1
ATOM 2152 C C . ILE B 1 117 ? -2.896 -9.391 -8.375 1 98.94 117 ILE B C 1
ATOM 2154 O O . ILE B 1 117 ? -2.451 -8.305 -8.008 1 98.94 117 ILE B O 1
ATOM 2158 N N . ALA B 1 118 ? -4.078 -9.734 -8.148 1 98.69 118 ALA B N 1
ATOM 2159 C CA . ALA B 1 118 ? -5.059 -8.82 -7.566 1 98.69 118 ALA B CA 1
ATOM 2160 C C . ALA B 1 118 ? -4.684 -8.453 -6.133 1 98.69 118 ALA B C 1
ATOM 2162 O O . ALA B 1 118 ? -3.885 -9.148 -5.496 1 98.69 118 ALA B O 1
ATOM 2163 N N . ALA B 1 119 ? -5.289 -7.371 -5.672 1 98.75 119 ALA B N 1
ATOM 2164 C CA . ALA B 1 119 ? -5.059 -6.914 -4.305 1 98.75 119 ALA B CA 1
ATOM 2165 C C . ALA B 1 119 ? -5.359 -8.023 -3.299 1 98.75 119 ALA B C 1
ATOM 2167 O O . ALA B 1 119 ? -6.383 -8.695 -3.4 1 98.75 119 ALA B O 1
ATOM 2168 N N . GLY B 1 120 ? -4.383 -8.227 -2.379 1 98.75 120 GLY B N 1
ATOM 2169 C CA . GLY B 1 120 ? -4.566 -9.148 -1.27 1 98.75 120 GLY B CA 1
ATOM 2170 C C . GLY B 1 120 ? -4.395 -10.602 -1.667 1 98.75 120 GLY B C 1
ATOM 2171 O O . GLY B 1 120 ? -4.441 -11.492 -0.816 1 98.75 120 GLY B O 1
ATOM 2172 N N . ALA B 1 121 ? -4.234 -10.898 -2.908 1 98.81 121 ALA B N 1
ATOM 2173 C CA . ALA B 1 121 ? -4.141 -12.281 -3.365 1 98.81 121 ALA B CA 1
ATOM 2174 C C . ALA B 1 121 ? -2.865 -12.945 -2.846 1 98.81 121 ALA B C 1
ATOM 2176 O O . ALA B 1 121 ? -1.867 -12.266 -2.59 1 98.81 121 ALA B O 1
ATOM 2177 N N . VAL B 1 122 ? -2.893 -14.289 -2.701 1 98.88 122 VAL B N 1
ATOM 2178 C CA . VAL B 1 122 ? -1.726 -15.047 -2.26 1 98.88 122 VAL B CA 1
ATOM 2179 C C . VAL B 1 122 ? -1.378 -16.109 -3.301 1 98.88 122 VAL B C 1
ATOM 2181 O O . VAL B 1 122 ? -2.115 -17.078 -3.473 1 98.88 122 VAL B O 1
ATOM 2184 N N . VAL B 1 123 ? -0.318 -15.883 -3.99 1 98.94 123 VAL B N 1
ATOM 2185 C CA . VAL B 1 123 ? 0.226 -16.859 -4.938 1 98.94 123 VAL B CA 1
ATOM 2186 C C . VAL B 1 123 ? 1.122 -17.844 -4.203 1 98.94 123 VAL B C 1
ATOM 2188 O O . VAL B 1 123 ? 2.207 -17.484 -3.74 1 98.94 123 VAL B O 1
ATOM 2191 N N . LEU B 1 124 ? 0.732 -19.094 -4.176 1 98.81 124 LEU B N 1
ATOM 2192 C CA . LEU B 1 124 ? 1.438 -20.094 -3.387 1 98.81 124 LEU B CA 1
ATOM 2193 C C . LEU B 1 124 ? 2.758 -20.484 -4.051 1 98.81 124 LEU B C 1
ATOM 2195 O O . LEU B 1 124 ? 2.967 -20.203 -5.23 1 98.81 124 LEU B O 1
ATOM 2199 N N . ALA B 1 125 ? 3.543 -21.125 -3.209 1 98.81 125 ALA B N 1
ATOM 2200 C CA . ALA B 1 125 ? 4.848 -21.562 -3.699 1 98.81 125 ALA B CA 1
ATOM 2201 C C . ALA B 1 125 ? 4.703 -22.453 -4.922 1 98.81 125 ALA B C 1
ATOM 2203 O O . ALA B 1 125 ? 3.848 -23.344 -4.945 1 98.81 125 ALA B O 1
ATOM 2204 N N . GLY B 1 126 ? 5.43 -22.172 -5.91 1 98.81 126 GLY B N 1
ATOM 2205 C CA . GLY B 1 126 ? 5.508 -23.031 -7.082 1 98.81 126 GLY B CA 1
ATOM 2206 C C . GLY B 1 126 ? 4.406 -22.766 -8.094 1 98.81 126 GLY B C 1
ATOM 2207 O O . GLY B 1 126 ? 4.398 -23.344 -9.18 1 98.81 126 GLY B O 1
ATOM 2208 N N . THR B 1 127 ? 3.449 -21.906 -7.809 1 98.88 127 THR B N 1
ATOM 2209 C CA . THR B 1 127 ? 2.354 -21.594 -8.719 1 98.88 127 THR B CA 1
ATOM 2210 C C . THR B 1 127 ? 2.883 -20.953 -10 1 98.88 127 THR B C 1
ATOM 2212 O O . THR B 1 127 ? 3.768 -20.094 -9.953 1 98.88 127 THR B O 1
ATOM 2215 N N . VAL B 1 128 ? 2.359 -21.375 -11.117 1 98.94 128 VAL B N 1
ATOM 2216 C CA . VAL B 1 128 ? 2.672 -20.75 -12.398 1 98.94 128 VAL B CA 1
ATOM 2217 C C . VAL B 1 128 ? 1.493 -19.891 -12.852 1 98.94 128 VAL B C 1
ATOM 2219 O O . VAL B 1 128 ? 0.426 -20.422 -13.18 1 98.94 128 VAL B O 1
ATOM 2222 N N . VAL B 1 129 ? 1.668 -18.625 -12.867 1 98.94 129 VAL B N 1
ATOM 2223 C CA . VAL B 1 129 ? 0.657 -17.656 -13.289 1 98.94 129 VAL B CA 1
ATOM 2224 C C . VAL B 1 129 ? 0.726 -17.469 -14.805 1 98.94 129 VAL B C 1
ATOM 2226 O O . VAL B 1 129 ? 1.771 -17.094 -15.344 1 98.94 129 VAL B O 1
ATOM 2229 N N . GLU B 1 130 ? -0.361 -17.672 -15.477 1 98.81 130 GLU B N 1
ATOM 2230 C CA . GLU B 1 130 ? -0.414 -17.609 -16.938 1 98.81 130 GLU B CA 1
ATOM 2231 C C . GLU B 1 130 ? -0.218 -16.172 -17.438 1 98.81 130 GLU B C 1
ATOM 2233 O O . GLU B 1 130 ? -0.579 -15.219 -16.75 1 98.81 130 GLU B O 1
ATOM 2238 N N . PRO B 1 131 ? 0.352 -16.062 -18.672 1 98.75 131 PRO B N 1
ATOM 2239 C CA . PRO B 1 131 ? 0.468 -14.703 -19.234 1 98.75 131 PRO B CA 1
ATOM 2240 C C . PRO B 1 131 ? -0.888 -14.039 -19.453 1 98.75 131 PRO B C 1
ATOM 2242 O O . PRO B 1 131 ? -1.881 -14.727 -19.703 1 98.75 131 PRO B O 1
ATOM 2245 N N . ASN B 1 132 ? -0.922 -12.781 -19.344 1 98.62 132 ASN B N 1
ATOM 2246 C CA . ASN B 1 132 ? -2.107 -12 -19.672 1 98.62 132 ASN B CA 1
ATOM 2247 C C . ASN B 1 132 ? -3.34 -12.508 -18.922 1 98.62 132 ASN B C 1
ATOM 2249 O O . ASN B 1 132 ? -4.383 -12.75 -19.531 1 98.62 132 ASN B O 1
ATOM 2253 N N . SER B 1 133 ? -3.156 -12.609 -17.578 1 98.81 133 SER B N 1
ATOM 2254 C CA . SER B 1 133 ? -4.23 -13.133 -16.75 1 98.81 133 SER B CA 1
ATOM 2255 C C . SER B 1 133 ? -4.289 -12.398 -15.406 1 98.81 133 SER B C 1
ATOM 2257 O O . SER B 1 133 ? -3.307 -11.789 -14.984 1 98.81 133 SER B O 1
ATOM 2259 N N . ILE B 1 134 ? -5.441 -12.414 -14.812 1 98.75 134 ILE B N 1
ATOM 2260 C CA . ILE B 1 134 ? -5.613 -11.891 -13.461 1 98.75 134 ILE B CA 1
ATOM 2261 C C . ILE B 1 134 ? -5.812 -13.039 -12.477 1 98.75 134 ILE B C 1
ATOM 2263 O O . ILE B 1 134 ? -6.664 -13.906 -12.695 1 98.75 134 ILE B O 1
ATOM 2267 N N . TYR B 1 135 ? -5.004 -13.109 -11.5 1 98.88 135 TYR B N 1
ATOM 2268 C CA . TYR B 1 135 ? -5.145 -14.07 -10.406 1 98.88 135 TYR B CA 1
ATOM 2269 C C . TYR B 1 135 ? -5.629 -13.383 -9.133 1 98.88 135 TYR B C 1
ATOM 2271 O O . TYR B 1 135 ? -5.113 -12.328 -8.758 1 98.88 135 TYR B O 1
ATOM 2279 N N . SER B 1 136 ? -6.648 -13.953 -8.492 1 98.62 136 SER B N 1
ATOM 2280 C CA . SER B 1 136 ? -7.227 -13.391 -7.277 1 98.62 136 SER B CA 1
ATOM 2281 C C . SER B 1 136 ? -7.523 -14.484 -6.254 1 98.62 136 SER B C 1
ATOM 2283 O O . SER B 1 136 ? -7.629 -15.656 -6.609 1 98.62 136 SER B O 1
ATOM 2285 N N . GLY B 1 137 ? -7.434 -14.023 -4.949 1 97.81 137 GLY B N 1
ATOM 2286 C CA . GLY B 1 137 ? -7.844 -14.945 -3.9 1 97.81 137 GLY B CA 1
ATOM 2287 C C . GLY B 1 137 ? -6.676 -15.547 -3.143 1 97.81 137 GLY B C 1
ATOM 2288 O O . GLY B 1 137 ? -5.52 -15.211 -3.41 1 97.81 137 GLY B O 1
ATOM 2289 N N . MET B 1 138 ? -7.059 -16.422 -2.135 1 97.31 138 MET B N 1
ATOM 2290 C CA . MET B 1 138 ? -6.102 -17.141 -1.301 1 97.31 138 MET B CA 1
ATOM 2291 C C . MET B 1 138 ? -6.551 -18.578 -1.081 1 97.31 138 MET B C 1
ATOM 2293 O O . MET B 1 138 ? -7.418 -18.844 -0.247 1 97.31 138 MET B O 1
ATOM 2297 N N . PRO B 1 139 ? -6.051 -19.484 -1.807 1 98 139 PRO B N 1
ATOM 2298 C CA . PRO B 1 139 ? -4.973 -19.312 -2.781 1 98 139 PRO B CA 1
ATOM 2299 C C . PRO B 1 139 ? -5.43 -18.609 -4.055 1 98 139 PRO B C 1
ATOM 2301 O O . PRO B 1 139 ? -6.602 -18.703 -4.434 1 98 139 PRO B O 1
ATOM 2304 N N . ALA B 1 140 ? -4.531 -17.938 -4.625 1 98.69 140 ALA B N 1
ATOM 2305 C CA . ALA B 1 140 ? -4.848 -17.203 -5.848 1 98.69 140 ALA B CA 1
ATOM 2306 C C . ALA B 1 140 ? -5.168 -18.156 -6.996 1 98.69 140 ALA B C 1
ATOM 2308 O O . ALA B 1 140 ? -4.453 -19.141 -7.207 1 98.69 140 ALA B O 1
ATOM 2309 N N . LYS B 1 141 ? -6.199 -17.844 -7.715 1 98.56 141 LYS B N 1
ATOM 2310 C CA . LYS B 1 141 ? -6.594 -18.562 -8.922 1 98.56 141 LYS B CA 1
ATOM 2311 C C . LYS B 1 141 ? -6.91 -17.578 -10.062 1 98.56 141 LYS B C 1
ATOM 2313 O O . LYS B 1 141 ? -7.219 -16.422 -9.812 1 98.56 141 LYS B O 1
ATOM 2318 N N . LYS B 1 142 ? -6.805 -18.172 -11.281 1 98.62 142 LYS B N 1
ATOM 2319 C CA . LYS B 1 142 ? -7.152 -17.344 -12.43 1 98.62 142 LYS B CA 1
ATOM 2320 C C . LYS B 1 142 ? -8.633 -16.984 -12.422 1 98.62 142 LYS B C 1
ATOM 2322 O O . LYS B 1 142 ? -9.492 -17.859 -12.273 1 98.62 142 LYS B O 1
ATOM 2327 N N . VAL B 1 143 ? -8.953 -15.711 -12.664 1 97.75 143 VAL B N 1
ATOM 2328 C CA . VAL B 1 143 ? -10.359 -15.32 -12.664 1 97.75 143 VAL B CA 1
ATOM 2329 C C . VAL B 1 143 ? -10.734 -14.727 -14.016 1 97.75 143 VAL B C 1
ATOM 2331 O O . VAL B 1 143 ? -11.898 -14.758 -14.414 1 97.75 143 VAL B O 1
ATOM 2334 N N . LYS B 1 144 ? -9.805 -14.141 -14.664 1 97.44 144 LYS B N 1
ATOM 2335 C CA . LYS B 1 144 ? -10.07 -13.562 -15.977 1 97.44 144 LYS B CA 1
ATOM 2336 C C . LYS B 1 144 ? -8.773 -13.336 -16.75 1 97.44 144 LYS B C 1
ATOM 2338 O O . LYS B 1 144 ? -7.684 -13.383 -16.172 1 97.44 144 LYS B O 1
ATOM 2343 N N . ASP B 1 145 ? -8.938 -13.203 -18.062 1 98.12 145 ASP B N 1
ATOM 2344 C CA . ASP B 1 145 ? -7.82 -12.758 -18.891 1 98.12 145 ASP B CA 1
ATOM 2345 C C . ASP B 1 145 ? -7.691 -11.234 -18.875 1 98.12 145 ASP B C 1
ATOM 2347 O O . ASP B 1 145 ? -8.672 -10.531 -18.609 1 98.12 145 ASP B O 1
ATOM 2351 N N . THR B 1 146 ? -6.418 -10.906 -19.094 1 96.44 146 THR B N 1
ATOM 2352 C CA . THR B 1 146 ? -6.242 -9.469 -19.281 1 96.44 146 THR B CA 1
ATOM 2353 C C . THR B 1 146 ? -6.344 -9.109 -20.766 1 96.44 146 THR B C 1
ATOM 2355 O O . THR B 1 146 ? -6.586 -9.977 -21.609 1 96.44 146 THR B O 1
ATOM 2358 N N . GLY B 1 147 ? -6.293 -7.926 -21.094 1 94.62 147 GLY B N 1
ATOM 2359 C CA . GLY B 1 147 ? -6.344 -7.391 -22.453 1 94.62 147 GLY B CA 1
ATOM 2360 C C . GLY B 1 147 ? -5.5 -6.145 -22.625 1 94.62 147 GLY B C 1
ATOM 2361 O O . GLY B 1 147 ? -4.703 -5.793 -21.75 1 94.62 147 GLY B O 1
ATOM 2362 N N . PRO B 1 148 ? -5.621 -5.613 -23.812 1 96.31 148 PRO B N 1
ATOM 2363 C CA . PRO B 1 148 ? -4.797 -4.441 -24.125 1 96.31 148 PRO B CA 1
ATOM 2364 C C . PRO B 1 148 ? -4.988 -3.309 -23.109 1 96.31 148 PRO B C 1
ATOM 2366 O O . PRO B 1 148 ? -4.043 -2.566 -22.828 1 96.31 148 PRO B O 1
ATOM 2369 N N . GLU B 1 149 ? -6.141 -3.199 -22.641 1 96.44 149 GLU B N 1
ATOM 2370 C CA . GLU B 1 149 ? -6.422 -2.143 -21.672 1 96.44 149 GLU B CA 1
ATOM 2371 C C . GLU B 1 149 ? -5.625 -2.342 -20.391 1 96.44 149 GLU B C 1
ATOM 2373 O O . GLU B 1 149 ? -5.051 -1.392 -19.859 1 96.44 149 GLU B O 1
ATOM 2378 N N . MET B 1 150 ? -5.641 -3.564 -19.938 1 96.75 150 MET B N 1
ATOM 2379 C CA . MET B 1 150 ? -4.887 -3.867 -18.719 1 96.75 150 MET B CA 1
ATOM 2380 C C . MET B 1 150 ? -3.387 -3.713 -18.953 1 96.75 150 MET B C 1
ATOM 2382 O O . MET B 1 150 ? -2.66 -3.24 -18.078 1 96.75 150 MET B O 1
ATOM 2386 N N . LEU B 1 151 ? -2.947 -4.125 -20.078 1 97.69 151 LEU B N 1
ATOM 2387 C CA . LEU B 1 151 ? -1.538 -3.936 -20.406 1 97.69 151 LEU B CA 1
ATOM 2388 C C . LEU B 1 151 ? -1.166 -2.457 -20.359 1 97.69 151 LEU B C 1
ATOM 2390 O O . LEU B 1 151 ? -0.086 -2.1 -19.875 1 97.69 151 LEU B O 1
ATOM 2394 N N . GLU B 1 152 ? -2.037 -1.63 -20.844 1 97.69 152 GLU B N 1
ATOM 2395 C CA . GLU B 1 152 ? -1.803 -0.19 -20.781 1 97.69 152 GLU B CA 1
ATOM 2396 C C . GLU B 1 152 ? -1.713 0.292 -19.328 1 97.69 152 GLU B C 1
ATOM 2398 O O . GLU B 1 152 ? -0.891 1.152 -19.016 1 97.69 152 GLU B O 1
ATOM 2403 N N . VAL B 1 153 ? -2.549 -0.158 -18.453 1 97.12 153 VAL B N 1
ATOM 2404 C CA . VAL B 1 153 ? -2.527 0.201 -17.047 1 97.12 153 VAL B CA 1
ATOM 2405 C C . VAL B 1 153 ? -1.191 -0.206 -16.422 1 97.12 153 VAL B C 1
ATOM 2407 O O . VAL B 1 153 ? -0.573 0.574 -15.703 1 97.12 153 VAL B O 1
ATOM 2410 N N . ILE B 1 154 ? -0.783 -1.396 -16.734 1 98.31 154 ILE B N 1
ATOM 2411 C CA . ILE B 1 154 ? 0.485 -1.912 -16.234 1 98.31 154 ILE B CA 1
ATOM 2412 C C . ILE B 1 154 ? 1.626 -0.997 -16.672 1 98.31 154 ILE B C 1
ATOM 2414 O O . ILE B 1 154 ? 2.424 -0.549 -15.844 1 98.31 154 ILE B O 1
ATOM 2418 N N . GLN B 1 155 ? 1.628 -0.688 -17.891 1 98.44 155 GLN B N 1
ATOM 2419 C CA . GLN B 1 155 ? 2.729 0.09 -18.453 1 98.44 155 GLN B CA 1
ATOM 2420 C C . GLN B 1 155 ? 2.672 1.54 -17.984 1 98.44 155 GLN B C 1
ATOM 2422 O O . GLN B 1 155 ? 3.707 2.148 -17.703 1 98.44 155 GLN B O 1
ATOM 2427 N N . ARG B 1 156 ? 1.507 2.076 -17.938 1 97.62 156 ARG B N 1
ATOM 2428 C CA . ARG B 1 156 ? 1.345 3.447 -17.469 1 97.62 156 ARG B CA 1
ATOM 2429 C C . ARG B 1 156 ? 1.801 3.584 -16.016 1 97.62 156 ARG B C 1
ATOM 2431 O O . ARG B 1 156 ? 2.477 4.551 -15.664 1 97.62 156 ARG B O 1
ATOM 2438 N N . THR B 1 157 ? 1.388 2.666 -15.156 1 97.62 157 THR B N 1
ATOM 2439 C CA . THR B 1 157 ? 1.805 2.699 -13.758 1 97.62 157 THR B CA 1
ATOM 2440 C C . THR B 1 157 ? 3.326 2.672 -13.648 1 97.62 157 THR B C 1
ATOM 2442 O O . THR B 1 157 ? 3.916 3.473 -12.914 1 97.62 157 THR B O 1
ATOM 2445 N N . ALA B 1 158 ? 3.947 1.824 -14.359 1 98.06 158 ALA B N 1
ATOM 2446 C CA . ALA B 1 158 ? 5.402 1.698 -14.344 1 98.06 158 ALA B CA 1
ATOM 2447 C C . ALA B 1 158 ? 6.07 2.984 -14.828 1 98.06 158 ALA B C 1
ATOM 2449 O O . ALA B 1 158 ? 7.113 3.381 -14.305 1 98.06 158 ALA B O 1
ATOM 2450 N N . ARG B 1 159 ? 5.426 3.57 -15.781 1 97.19 159 ARG B N 1
ATOM 2451 C CA . ARG B 1 159 ? 5.977 4.805 -16.328 1 97.19 159 ARG B CA 1
ATOM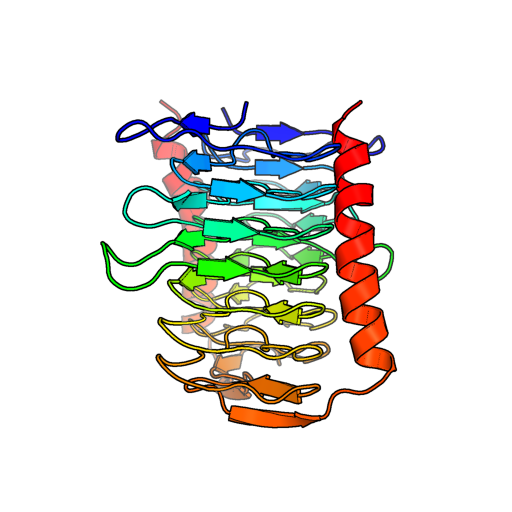 2452 C C . ARG B 1 159 ? 5.777 5.969 -15.367 1 97.19 159 ARG B C 1
ATOM 2454 O O . ARG B 1 159 ? 6.605 6.879 -15.305 1 97.19 159 ARG B O 1
ATOM 2461 N N . ASN B 1 160 ? 4.727 6.004 -14.664 1 97.94 160 ASN B N 1
ATOM 2462 C CA . ASN B 1 160 ? 4.352 7.117 -13.797 1 97.94 160 ASN B CA 1
ATOM 2463 C C . ASN B 1 160 ? 5.266 7.215 -12.578 1 97.94 160 ASN B C 1
ATOM 2465 O O . ASN B 1 160 ? 5.555 8.312 -12.102 1 97.94 160 ASN B O 1
ATOM 2469 N N . TYR B 1 161 ? 5.676 6.117 -12.078 1 98.31 161 TYR B N 1
ATOM 2470 C CA . TYR B 1 161 ? 6.34 6.137 -10.773 1 98.31 161 TYR B CA 1
ATOM 2471 C C . TYR B 1 161 ? 7.691 6.84 -10.867 1 98.31 161 TYR B C 1
ATOM 2473 O O . TYR B 1 161 ? 8.047 7.621 -9.984 1 98.31 161 TYR B O 1
ATOM 2481 N N . PRO B 1 162 ? 8.516 6.66 -11.914 1 97.69 162 PRO B N 1
ATOM 2482 C CA . PRO B 1 162 ? 9.695 7.527 -12.039 1 97.69 162 PRO B CA 1
ATOM 2483 C C . PRO B 1 162 ? 9.328 9 -12.188 1 97.69 162 PRO B C 1
ATOM 2485 O O . PRO B 1 162 ? 10.047 9.875 -11.695 1 97.69 162 PRO B O 1
ATOM 2488 N N . MET B 1 163 ? 8.25 9.195 -12.828 1 97.31 163 MET B N 1
ATOM 2489 C CA . MET B 1 163 ? 7.777 10.57 -12.93 1 97.31 163 MET B CA 1
ATOM 2490 C C . MET B 1 163 ? 7.434 11.133 -11.555 1 97.31 163 MET B C 1
ATOM 2492 O O . MET B 1 163 ? 7.84 12.242 -11.219 1 97.31 163 MET B O 1
ATOM 2496 N N . TYR B 1 164 ? 6.625 10.438 -10.734 1 97.94 164 TYR B N 1
ATOM 2497 C CA . TYR B 1 164 ? 6.316 10.867 -9.375 1 97.94 164 TYR B CA 1
ATOM 2498 C C . TYR B 1 164 ? 7.594 11.148 -8.586 1 97.94 164 TYR B C 1
ATOM 2500 O O . TYR B 1 164 ? 7.668 12.141 -7.852 1 97.94 164 TYR B O 1
ATOM 2508 N N . ALA B 1 165 ? 8.562 10.281 -8.727 1 97.88 165 ALA B N 1
ATOM 2509 C CA . ALA B 1 165 ? 9.82 10.391 -7.988 1 97.88 165 ALA B CA 1
ATOM 2510 C C . ALA B 1 165 ? 10.531 11.703 -8.312 1 97.88 165 ALA B C 1
ATOM 2512 O O . ALA B 1 165 ? 11.211 12.273 -7.453 1 97.88 165 ALA B O 1
ATOM 2513 N N . GLU B 1 166 ? 10.383 12.156 -9.531 1 97.19 166 GLU B N 1
ATOM 2514 C CA . GLU B 1 166 ? 11.023 13.398 -9.945 1 97.19 166 GLU B CA 1
ATOM 2515 C C . GLU B 1 166 ? 10.539 14.578 -9.109 1 97.19 166 GLU B C 1
ATOM 2517 O O . GLU B 1 166 ? 11.258 15.562 -8.938 1 97.19 166 GLU B O 1
ATOM 2522 N N . TRP B 1 167 ? 9.375 14.484 -8.578 1 96.88 167 TRP B N 1
ATOM 2523 C CA . TRP B 1 167 ? 8.797 15.578 -7.809 1 96.88 167 TRP B CA 1
ATOM 2524 C C . TRP B 1 167 ? 9.484 15.727 -6.457 1 96.88 167 TRP B C 1
ATOM 2526 O O . TRP B 1 167 ? 9.328 16.75 -5.781 1 96.88 167 TRP B O 1
ATOM 2536 N N . PHE B 1 168 ? 10.242 14.672 -6.082 1 95.81 168 PHE B N 1
ATOM 2537 C CA . PHE B 1 168 ? 10.906 14.68 -4.785 1 95.81 168 PHE B CA 1
ATOM 2538 C C . PHE B 1 168 ? 12.367 15.078 -4.922 1 95.81 168 PHE B C 1
ATOM 2540 O O . PHE B 1 168 ? 13.086 15.188 -3.926 1 95.81 168 PHE B O 1
ATOM 2547 N N . LYS B 1 169 ? 12.906 15.07 -6.109 1 86.12 169 LYS B N 1
ATOM 2548 C CA . LYS B 1 169 ? 14.305 15.414 -6.344 1 86.12 169 LYS B CA 1
ATOM 2549 C C . LYS B 1 169 ? 14.531 16.922 -6.273 1 86.12 169 LYS B C 1
ATOM 2551 O O . LYS B 1 169 ? 15.664 17.375 -6.18 1 86.12 169 LYS B O 1
ATOM 2556 N N . LYS B 1 170 ? 13.57 17.859 -6.004 1 64.19 170 LYS B N 1
ATOM 2557 C CA . LYS B 1 170 ? 13.844 19.281 -6.043 1 64.19 170 LYS B CA 1
ATOM 2558 C C . LYS B 1 170 ? 14.305 19.797 -4.68 1 64.19 170 LYS B C 1
ATOM 2560 O O . LYS B 1 170 ? 13.922 19.25 -3.645 1 64.19 170 LYS B O 1
#

Foldseek 3Di:
DEAWEAEPNFGEEEEELEEEEPDEEAYYQEYEYYLEYEEALEYHYCHQHHEYYYELEYHYHQEYEEEDHPPAYEYYEYLEYDDHNEYEYREHHYYLEYEEACEYEYHHEYADHLEYEYHNEYDDHNHYHDHQFYWHDVPTDTDGGHDPVSSCVSNVVSVCVSVVSVVVVD/DEAWEAEPPFGEEEEELEEEEPHEYAYGQEYEYELEYEEALEYHYQHQHHEYYYELEYHYAQEYEEEDHVPAYEYYEYLEYDYHNEYEYREHEYYLEYEEACEYEDHHEYHDHLEYEYHNEYDDHNHYHDHQFYWHDVPTDTDGGHDPVSSCVSNVVSVCVSVVSVVVVD

InterPro domains:
  IPR001451 Hexapeptide repeat [PF00132] (15-46)
  IPR001451 Hexapeptide repeat [PF00132] (90-123)
  IPR011004 Trimeric LpxA-like superfamily [SSF51161] (6-169)
  IPR047324 Gamma carbonic anhydrase-like [cd04645] (13-166)
  IPR050484 Transferase Hexapeptide/Carbonic Anhydrase [PTHR13061] (4-169)

Nearest PDB structures (foldseek):
  9gva-assembly1_BBB  TM=9.827E-01  e=1.139E-21  Porphyromonas gingivalis
  3tio-assembly1_B  TM=9.653E-01  e=4.861E-15  Escherichia coli K-12
  3tis-assembly1_C  TM=9.679E-01  e=8.770E-14  Escherichia coli K-12
  8e73-assembly1_G2  TM=9.767E-01  e=1.276E-13  Vigna radiata
  8b6f-assembly1_AG  TM=9.385E-01  e=6.725E-11  Tetrahymena thermophila SB210

Secondary structure (DSSP, 8-state):
--EEE-BTTB--EE-TT-EE-TT-EEEEEEEE-SS-EE-TT-EEEEEEEEEEE-SS-EE-TT-EEE-BTTTB-EEE-SS-EE-TT-EEES-EE-SS-EEPTT-EE-TT-EE-TT-EEPTT-EE-TT-EEPTTEEEEETTEEEEEE--HHHHHHHHHHHHHHHHHHHTT--/--EEE-BTTB--EE-TT-EE-TT-EEEEEEEE-SS-EE-TT-EEEEEEEEEEE-SS-EE-TT-EEE-BTTTB-EEE-SS-EE-TT-EEES-EE-SS-EE-TT-EE-TT-EE-TT-EEPTT-EE-TT-EEPTTEEEEETTEEEEEE--HHHHHHHHHHHHHHHHHHHTT--

Organism: NCBI:txid1187080

pLDDT: mean 98.11, std 2.94, range [63.78, 99.0]